Protein AF-0000000069926604 (afdb_homodimer)

pLDDT: mean 88.65, std 18.66, range [31.34, 98.88]

Structure (mmCIF, N/CA/C/O backbone):
data_AF-0000000069926604-model_v1
#
loop_
_entity.id
_entity.type
_entity.pdbx_description
1 polymer 'Dirigent protein'
#
loop_
_atom_site.group_PDB
_atom_site.id
_atom_site.type_symbol
_atom_site.label_atom_id
_atom_site.label_alt_id
_atom_site.label_comp_id
_atom_site.label_asym_id
_atom_site.label_entity_id
_atom_site.label_seq_id
_atom_site.pdbx_PDB_ins_code
_atom_site.Cartn_x
_atom_site.Cartn_y
_atom_site.Cartn_z
_atom_site.occupancy
_atom_site.B_iso_or_equiv
_atom_site.auth_seq_id
_atom_site.auth_comp_id
_atom_site.auth_asym_id
_atom_site.auth_atom_id
_atom_site.pdbx_PDB_model_num
ATOM 1 N N . MET A 1 1 ? -25.172 80.375 17.547 1 32.59 1 MET A N 1
ATOM 2 C CA . MET A 1 1 ? -24.109 79.438 17.625 1 32.59 1 MET A CA 1
ATOM 3 C C . MET A 1 1 ? -24.641 78 17.359 1 32.59 1 MET A C 1
ATOM 5 O O . MET A 1 1 ? -25.297 77.438 18.219 1 32.59 1 MET A O 1
ATOM 9 N N . ALA A 1 2 ? -25.125 77.75 16.062 1 40.62 2 ALA A N 1
ATOM 10 C CA . ALA A 1 2 ? -25.734 76.625 15.469 1 40.62 2 ALA A CA 1
ATOM 11 C C . ALA A 1 2 ? -24.797 75.375 15.547 1 40.62 2 ALA A C 1
ATOM 13 O O . ALA A 1 2 ? -23.688 75.438 15.023 1 40.62 2 ALA A O 1
ATOM 14 N N . LEU A 1 3 ? -24.875 74.625 16.672 1 38.72 3 LEU A N 1
ATOM 15 C CA . LEU A 1 3 ? -24.188 73.375 16.953 1 38.72 3 LEU A CA 1
ATOM 16 C C . LEU A 1 3 ? -24.438 72.312 15.844 1 38.72 3 LEU A C 1
ATOM 18 O O . LEU A 1 3 ? -25.578 71.938 15.602 1 38.72 3 LEU A O 1
ATOM 22 N N . ALA A 1 4 ? -23.766 72.438 14.688 1 41.47 4 ALA A N 1
ATOM 23 C CA . ALA A 1 4 ? -23.719 71.438 13.625 1 41.47 4 ALA A CA 1
ATOM 24 C C . ALA A 1 4 ? -23.406 70.062 14.188 1 41.47 4 ALA A C 1
ATOM 26 O O . ALA A 1 4 ? -22.359 69.875 14.805 1 41.47 4 ALA A O 1
ATOM 27 N N . MET A 1 5 ? -24.391 69.312 14.656 1 39.91 5 MET A N 1
ATOM 28 C CA . MET A 1 5 ? -24.297 67.938 15.078 1 39.91 5 MET A CA 1
ATOM 29 C C . MET A 1 5 ? -23.734 67.062 13.969 1 39.91 5 MET A C 1
ATOM 31 O O . MET A 1 5 ? -24.297 67 12.867 1 39.91 5 MET A O 1
ATOM 35 N N . LYS A 1 6 ? -22.375 67 13.781 1 43.75 6 LYS A N 1
ATOM 36 C CA . LYS A 1 6 ? -21.688 66.062 12.914 1 43.75 6 LYS A CA 1
ATOM 37 C C . LYS A 1 6 ? -22.188 64.625 13.148 1 43.75 6 LYS A C 1
ATOM 39 O O . LYS A 1 6 ? -22.234 64.125 14.289 1 43.75 6 LYS A O 1
ATOM 44 N N . HIS A 1 7 ? -23.094 64.062 12.273 1 43.88 7 HIS A N 1
ATOM 45 C CA . HIS A 1 7 ? -23.547 62.688 12.18 1 43.88 7 HIS A CA 1
ATOM 46 C C . HIS A 1 7 ? -22.375 61.75 12.016 1 43.88 7 HIS A C 1
ATOM 48 O O . HIS A 1 7 ? -21.547 61.906 11.109 1 43.88 7 HIS A O 1
ATOM 54 N N . LEU A 1 8 ? -21.781 61.25 13.102 1 40.22 8 LEU A N 1
ATOM 55 C CA . LEU A 1 8 ? -20.828 60.156 13.086 1 40.22 8 LEU A CA 1
ATOM 56 C C . LEU A 1 8 ? -21.422 58.938 12.398 1 40.22 8 LEU A C 1
ATOM 58 O O . LEU A 1 8 ? -22.422 58.375 12.867 1 40.22 8 LEU A O 1
ATOM 62 N N . ILE A 1 9 ? -21.281 58.812 11.094 1 40.47 9 ILE A N 1
ATOM 63 C CA . ILE A 1 9 ? -21.641 57.625 10.352 1 40.47 9 ILE A CA 1
ATOM 64 C C . ILE A 1 9 ? -20.797 56.438 10.828 1 40.47 9 ILE A C 1
ATOM 66 O O . ILE A 1 9 ? -19.562 56.469 10.719 1 40.47 9 ILE A O 1
ATOM 70 N N . PHE A 1 10 ? -21.172 55.781 11.844 1 39.19 10 PHE A N 1
ATOM 71 C CA . PHE A 1 10 ? -20.578 54.531 12.227 1 39.19 10 PHE A CA 1
ATOM 72 C C . PHE A 1 10 ? -20.656 53.531 11.078 1 39.19 10 PHE A C 1
ATOM 74 O O . PHE A 1 10 ? -21.734 53.156 10.617 1 39.19 10 PHE A O 1
ATOM 81 N N . PHE A 1 11 ? -19.641 53.562 10.188 1 39.97 11 PHE A N 1
ATOM 82 C CA . PHE A 1 11 ? -19.5 52.469 9.211 1 39.97 11 PHE A CA 1
ATOM 83 C C . PHE A 1 11 ? -19.359 51.125 9.898 1 39.97 11 PHE A C 1
ATOM 85 O O . PHE A 1 11 ? -18.375 50.875 10.594 1 39.97 11 PHE A O 1
ATOM 92 N N . ALA A 1 12 ? -20.422 50.469 10.227 1 40.06 12 ALA A N 1
ATOM 93 C CA . ALA A 1 12 ? -20.406 49.062 10.625 1 40.06 12 ALA A CA 1
ATOM 94 C C . ALA A 1 12 ? -19.734 48.188 9.57 1 40.06 12 ALA A C 1
ATOM 96 O O . ALA A 1 12 ? -20.234 48.062 8.453 1 40.06 12 ALA A O 1
ATOM 97 N N . ILE A 1 13 ? -18.391 48.156 9.57 1 39.81 13 ILE A N 1
ATOM 98 C CA . ILE A 1 13 ? -17.688 47.156 8.781 1 39.81 13 ILE A CA 1
ATOM 99 C C . ILE A 1 13 ? -18.234 45.75 9.125 1 39.81 13 ILE A C 1
ATOM 101 O O . ILE A 1 13 ? -18.094 45.281 10.25 1 39.81 13 ILE A O 1
ATOM 105 N N . ALA A 1 14 ? -19.312 45.281 8.469 1 39.34 14 ALA A N 1
ATOM 106 C CA . ALA A 1 14 ? -19.766 43.875 8.492 1 39.34 14 ALA A CA 1
ATOM 107 C C . ALA A 1 14 ? -18.609 42.938 8.117 1 39.34 14 ALA A C 1
ATOM 109 O O . ALA A 1 14 ? -18.125 42.969 6.992 1 39.34 14 ALA A O 1
ATOM 110 N N . ILE A 1 15 ? -17.766 42.688 9.078 1 38.75 15 ILE A N 1
ATOM 111 C CA . ILE A 1 15 ? -16.844 41.562 8.859 1 38.75 15 ILE A CA 1
ATOM 112 C C . ILE A 1 15 ? -17.625 40.312 8.422 1 38.75 15 ILE A C 1
ATOM 114 O O . ILE A 1 15 ? -18.438 39.781 9.188 1 38.75 15 ILE A O 1
ATOM 118 N N . LEU A 1 16 ? -18 40.156 7.152 1 38.12 16 LEU A N 1
ATOM 119 C CA . LEU A 1 16 ? -18.438 38.906 6.574 1 38.12 16 LEU A CA 1
ATOM 120 C C . LEU A 1 16 ? -17.531 37.75 7.02 1 38.12 16 LEU A C 1
ATOM 122 O O . LEU A 1 16 ? -16.375 37.656 6.566 1 38.12 16 LEU A O 1
ATOM 126 N N . VAL A 1 17 ? -17.672 37.344 8.227 1 36.84 17 VAL A N 1
ATOM 127 C CA . VAL A 1 17 ? -17.094 36.031 8.547 1 36.84 17 VAL A CA 1
ATOM 128 C C . VAL A 1 17 ? -17.547 35 7.512 1 36.84 17 VAL A C 1
ATOM 130 O O . VAL A 1 17 ? -18.734 34.688 7.43 1 36.84 17 VAL A O 1
ATOM 133 N N . VAL A 1 18 ? -17.031 35.031 6.297 1 36.22 18 VAL A N 1
ATOM 134 C CA . VAL A 1 18 ? -17.172 33.844 5.457 1 36.2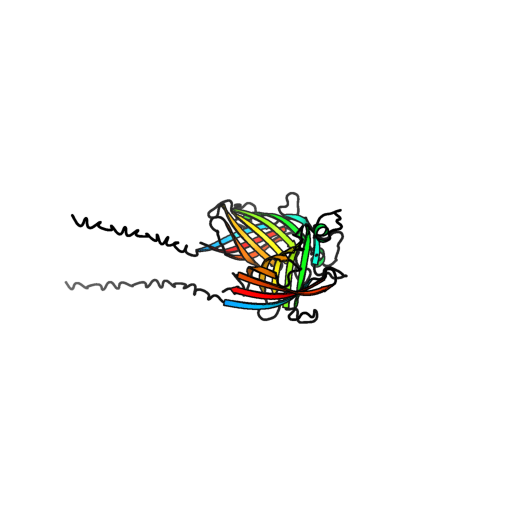2 18 VAL A CA 1
ATOM 135 C C . VAL A 1 18 ? -17 32.562 6.301 1 36.22 18 VAL A C 1
ATOM 137 O O . VAL A 1 18 ? -15.906 32.281 6.766 1 36.22 18 VAL A O 1
ATOM 140 N N . SER A 1 19 ? -17.922 32.25 7.16 1 38.44 19 SER A N 1
ATOM 141 C CA . SER A 1 19 ? -17.953 30.875 7.629 1 38.44 19 SER A CA 1
ATOM 142 C C . SER A 1 19 ? -17.641 29.906 6.496 1 38.44 19 SER A C 1
ATOM 144 O O . SER A 1 19 ? -18.422 29.781 5.551 1 38.44 19 SER A O 1
ATOM 146 N N . GLN A 1 20 ? -16.469 29.859 5.992 1 40 20 GLN A N 1
ATOM 147 C CA . GLN A 1 20 ? -16.219 28.641 5.23 1 40 20 GLN A CA 1
ATOM 148 C C . GLN A 1 20 ? -16.906 27.438 5.875 1 40 20 GLN A C 1
ATOM 150 O O . GLN A 1 20 ? -16.438 26.922 6.895 1 40 20 GLN A O 1
ATOM 155 N N . ALA A 1 21 ? -18.156 27.453 6.02 1 38.47 21 ALA A N 1
ATOM 156 C CA . ALA A 1 21 ? -18.922 26.25 6.328 1 38.47 21 ALA A CA 1
ATOM 157 C C . ALA A 1 21 ? -18.312 25.031 5.641 1 38.47 21 ALA A C 1
ATOM 159 O O . ALA A 1 21 ? -18.281 24.953 4.41 1 38.47 21 ALA A O 1
ATOM 160 N N . THR A 1 22 ? -17.188 24.484 6.062 1 44.06 22 THR A N 1
ATOM 161 C CA . THR A 1 22 ? -16.844 23.141 5.605 1 44.06 22 THR A CA 1
ATOM 162 C C . THR A 1 22 ? -18.109 22.297 5.43 1 44.06 22 THR A C 1
ATOM 164 O O . THR A 1 22 ? -18.797 21.984 6.406 1 44.06 22 THR A O 1
ATOM 167 N N . GLU A 1 23 ? -19.016 22.703 4.562 1 46.44 23 GLU A N 1
ATOM 168 C CA . GLU A 1 23 ? -20.094 21.766 4.293 1 46.44 23 GLU A CA 1
ATOM 169 C C . GLU A 1 23 ? -19.672 20.328 4.633 1 46.44 23 GLU A C 1
ATOM 171 O O . GLU A 1 23 ? -18.641 19.859 4.141 1 46.44 23 GLU A O 1
ATOM 176 N N . ALA A 1 24 ? -19.922 19.922 5.762 1 57.69 24 ALA A N 1
ATOM 177 C CA . ALA A 1 24 ? -19.703 18.531 6.195 1 57.69 24 ALA A CA 1
ATOM 178 C C . ALA A 1 24 ? -19.922 17.562 5.047 1 57.69 24 ALA A C 1
ATOM 180 O O . ALA A 1 24 ? -21.016 17.5 4.48 1 57.69 24 ALA A O 1
ATOM 181 N N . LYS A 1 25 ? -18.859 17.375 4.309 1 71.5 25 LYS A N 1
ATOM 182 C CA . LYS A 1 25 ? -19 16.375 3.262 1 71.5 25 LYS A CA 1
ATOM 183 C C . LYS A 1 25 ? -19.828 15.18 3.75 1 71.5 25 LYS A C 1
ATOM 185 O O . LYS A 1 25 ? -19.656 14.719 4.875 1 71.5 25 LYS A O 1
ATOM 190 N N . LYS A 1 26 ? -20.875 15.008 3.094 1 86.5 26 LYS A N 1
ATOM 191 C CA . LYS A 1 26 ? -21.766 13.898 3.426 1 86.5 26 LYS A CA 1
ATOM 192 C C . LYS A 1 26 ? -21.078 12.555 3.209 1 86.5 26 LYS A C 1
ATOM 194 O O . LYS A 1 26 ? -20.359 12.367 2.225 1 86.5 26 LYS A O 1
ATOM 199 N N . LEU A 1 27 ? -21.219 11.711 4.156 1 92.12 27 LEU A N 1
ATOM 200 C CA . LEU A 1 27 ? -20.734 10.336 4.086 1 92.12 27 LEU A CA 1
ATOM 201 C C . LEU A 1 27 ? -21.438 9.562 2.986 1 92.12 27 LEU A C 1
ATOM 203 O O . LEU A 1 27 ? -22.672 9.586 2.902 1 92.12 27 LEU A O 1
ATOM 207 N N . LYS A 1 28 ? -20.734 9.008 2.078 1 95.69 28 LYS A N 1
ATOM 208 C CA . LYS A 1 28 ? -21.234 8.164 0.997 1 95.69 28 LYS A CA 1
ATOM 209 C C . LYS A 1 28 ? -20.812 6.711 1.192 1 95.69 28 LYS A C 1
ATOM 211 O O . LYS A 1 28 ? -19.719 6.434 1.677 1 95.69 28 LYS A O 1
ATOM 216 N N . GLN A 1 29 ? -21.734 5.859 0.796 1 97.25 29 GLN A N 1
ATOM 217 C CA . GLN A 1 29 ? -21.422 4.434 0.758 1 97.25 29 GLN A CA 1
ATOM 218 C C . GLN A 1 29 ? -21.359 3.924 -0.679 1 97.25 29 GLN A C 1
ATOM 220 O O . GLN A 1 29 ? -22.281 4.141 -1.461 1 97.25 29 GLN A O 1
ATOM 225 N N . THR A 1 30 ? -20.297 3.285 -1.043 1 97.94 30 THR A N 1
ATOM 226 C CA . THR A 1 30 ? -20.109 2.723 -2.375 1 97.94 30 THR A CA 1
ATOM 227 C C . THR A 1 30 ? -19.797 1.23 -2.295 1 97.94 30 THR A C 1
ATOM 229 O O . THR A 1 30 ? -19.031 0.799 -1.442 1 97.94 30 THR A O 1
ATOM 232 N N . GLN A 1 31 ? -20.469 0.464 -3.117 1 98.12 31 GLN A N 1
ATOM 233 C CA . GLN A 1 31 ? -20.156 -0.956 -3.27 1 98.12 31 GLN A CA 1
ATOM 234 C C . GLN A 1 31 ? -19.406 -1.223 -4.57 1 98.12 31 GLN A C 1
ATOM 236 O O . GLN A 1 31 ? -19.859 -0.824 -5.648 1 98.12 31 GLN A O 1
ATOM 241 N N . VAL A 1 32 ? -18.344 -1.896 -4.5 1 98.19 32 VAL A N 1
ATOM 242 C CA . VAL A 1 32 ? -17.531 -2.225 -5.668 1 98.19 32 VAL A CA 1
ATOM 243 C C . VAL A 1 32 ? -17.344 -3.736 -5.762 1 98.19 32 VAL A C 1
ATOM 245 O O . VAL A 1 32 ? -17.031 -4.391 -4.762 1 98.19 32 VAL A O 1
ATOM 248 N N . GLU A 1 33 ? -17.469 -4.285 -6.969 1 98.38 33 GLU A N 1
ATOM 249 C CA . GLU A 1 33 ? -17.25 -5.707 -7.211 1 98.38 33 GLU A CA 1
ATOM 250 C C . GLU A 1 33 ? -16.25 -5.922 -8.344 1 98.38 33 GLU A C 1
ATOM 252 O O . GLU A 1 33 ? -16.312 -5.234 -9.367 1 98.38 33 GLU A O 1
ATOM 257 N N . PHE A 1 34 ? -15.383 -6.879 -8.156 1 98.62 34 PHE A N 1
ATOM 258 C CA . PHE A 1 34 ? -14.406 -7.23 -9.188 1 98.62 34 PHE A CA 1
ATOM 259 C C . PHE A 1 34 ? -13.781 -8.594 -8.898 1 98.62 34 PHE A C 1
ATOM 261 O O . PHE A 1 34 ? -14.062 -9.203 -7.863 1 98.62 34 PHE A O 1
ATOM 268 N N . TYR A 1 35 ? -12.977 -9.031 -9.828 1 98.81 35 TYR A N 1
ATOM 269 C CA . TYR A 1 35 ? -12.203 -10.266 -9.695 1 98.81 35 TYR A CA 1
ATOM 270 C C . TYR A 1 35 ? -10.711 -9.992 -9.82 1 98.81 35 TYR A C 1
ATOM 272 O O . TYR A 1 35 ? -10.289 -9.211 -10.68 1 98.81 35 TYR A O 1
ATOM 280 N N . MET A 1 36 ? -9.984 -10.602 -8.969 1 98.69 36 MET A N 1
ATOM 281 C CA . MET A 1 36 ? -8.531 -10.5 -9.023 1 98.69 36 MET A CA 1
ATOM 282 C C . MET A 1 36 ? -7.91 -11.797 -9.539 1 98.69 36 MET A C 1
ATOM 284 O O . MET A 1 36 ? -8.297 -12.883 -9.109 1 98.69 36 MET A O 1
ATOM 288 N N . HIS A 1 37 ? -6.961 -11.695 -10.445 1 98.38 37 HIS A N 1
ATOM 289 C CA . HIS A 1 37 ? -6.227 -12.836 -10.977 1 98.38 37 HIS A CA 1
ATOM 290 C C . HIS A 1 37 ? -4.809 -12.891 -10.414 1 98.38 37 HIS A C 1
ATOM 292 O O . HIS A 1 37 ? -3.971 -12.055 -10.758 1 98.38 37 HIS A O 1
ATOM 298 N N . ASP A 1 38 ? -4.586 -13.82 -9.578 1 98.25 38 ASP A N 1
ATOM 299 C CA . ASP A 1 38 ? -3.268 -14.055 -8.992 1 98.25 38 ASP A CA 1
ATOM 300 C C . ASP A 1 38 ? -2.555 -15.211 -9.672 1 98.25 38 ASP A C 1
ATOM 302 O O . ASP A 1 38 ? -2.883 -16.375 -9.438 1 98.25 38 ASP A O 1
ATOM 306 N N . THR A 1 39 ? -1.567 -14.898 -10.484 1 97.44 39 THR A N 1
ATOM 307 C CA . THR A 1 39 ? -0.801 -15.891 -11.219 1 97.44 39 THR A CA 1
ATOM 308 C C . THR A 1 39 ? 0.617 -16 -10.672 1 97.44 39 THR A C 1
ATOM 310 O O . THR A 1 39 ? 1.405 -15.062 -10.773 1 97.44 39 THR A O 1
ATOM 313 N N . VAL A 1 40 ? 0.947 -17.125 -10.148 1 95.75 40 VAL A N 1
ATOM 314 C CA . VAL A 1 40 ? 2.246 -17.344 -9.523 1 95.75 40 VAL A CA 1
ATOM 315 C C . VAL A 1 40 ? 3.131 -18.188 -10.438 1 95.75 40 VAL A C 1
ATOM 317 O O . VAL A 1 40 ? 4.348 -18 -10.484 1 95.75 40 VAL A O 1
ATOM 320 N N . GLY A 1 41 ? 2.535 -19.016 -11.172 1 91.06 41 GLY A N 1
ATOM 321 C CA . GLY A 1 41 ? 3.27 -19.891 -12.07 1 91.06 41 GLY A CA 1
ATOM 322 C C . GLY A 1 41 ? 3.322 -19.375 -13.5 1 91.06 41 GLY A C 1
ATOM 323 O O . GLY A 1 41 ? 2.795 -18.297 -13.797 1 91.06 41 GLY A O 1
ATOM 324 N N . GLY A 1 42 ? 4.145 -20.156 -14.359 1 88.62 42 GLY A N 1
ATOM 325 C CA . GLY A 1 42 ? 4.176 -19.859 -15.781 1 88.62 42 GLY A CA 1
ATOM 326 C C . GLY A 1 42 ? 5.164 -18.766 -16.141 1 88.62 42 GLY A C 1
ATOM 327 O O . GLY A 1 42 ? 5.93 -18.312 -15.297 1 88.62 42 GLY A O 1
ATOM 328 N N . PRO A 1 43 ? 5.113 -18.297 -17.406 1 88.88 43 PRO A N 1
ATOM 329 C CA . PRO A 1 43 ? 6.133 -17.375 -17.922 1 88.88 43 PRO A CA 1
ATOM 330 C C . PRO A 1 43 ? 5.871 -15.922 -17.547 1 88.88 43 PRO A C 1
ATOM 332 O O . PRO A 1 43 ? 6.793 -15.102 -17.562 1 88.88 43 PRO A O 1
ATOM 335 N N . ASN A 1 44 ? 4.641 -15.633 -17.266 1 89.94 44 ASN A N 1
ATOM 336 C CA . ASN A 1 44 ? 4.293 -14.258 -16.953 1 89.94 44 ASN A CA 1
ATOM 337 C C . ASN A 1 44 ? 3.535 -14.156 -15.633 1 89.94 44 ASN A C 1
ATOM 339 O O . ASN A 1 44 ? 2.369 -13.758 -15.609 1 89.94 44 ASN A O 1
ATOM 343 N N . PRO A 1 45 ? 4.238 -14.422 -14.578 1 95.94 45 PRO A N 1
ATOM 344 C CA . PRO A 1 45 ? 3.545 -14.359 -13.289 1 95.94 45 PRO A CA 1
ATOM 345 C C . PRO A 1 45 ? 3.188 -12.938 -12.883 1 95.94 45 PRO A C 1
ATOM 347 O O . PRO A 1 45 ? 3.941 -12 -13.164 1 95.94 45 PRO A O 1
ATOM 350 N N . SER A 1 46 ? 2.035 -12.781 -12.281 1 97.25 46 SER A N 1
ATOM 351 C CA . SER A 1 46 ? 1.628 -11.484 -11.742 1 97.25 46 SER A CA 1
ATOM 352 C C . SER A 1 46 ? 2.037 -11.344 -10.281 1 97.25 46 SER A C 1
ATOM 354 O O . SER A 1 46 ? 1.918 -10.266 -9.703 1 97.25 46 SER A O 1
ATOM 356 N N . ALA A 1 47 ? 2.432 -12.391 -9.648 1 97.81 47 ALA A N 1
ATOM 357 C CA . ALA A 1 47 ? 3 -12.414 -8.305 1 97.81 47 ALA A CA 1
ATOM 358 C C . ALA A 1 47 ? 4.301 -13.211 -8.273 1 97.81 47 ALA A C 1
ATOM 360 O O . ALA A 1 47 ? 4.398 -14.273 -8.898 1 97.81 47 ALA A O 1
ATOM 361 N N . VAL A 1 48 ? 5.289 -12.703 -7.562 1 96.88 48 VAL A N 1
ATOM 362 C CA . VAL A 1 48 ? 6.582 -13.367 -7.504 1 96.88 48 VAL A CA 1
ATOM 363 C C . VAL A 1 48 ? 7.066 -13.438 -6.055 1 96.88 48 VAL A C 1
ATOM 365 O O . VAL A 1 48 ? 6.875 -12.492 -5.289 1 96.88 48 VAL A O 1
ATOM 368 N N . ARG A 1 49 ? 7.664 -14.516 -5.703 1 96.06 49 ARG A N 1
ATOM 369 C CA . ARG A 1 49 ? 8.258 -14.648 -4.379 1 96.06 49 ARG A CA 1
ATOM 370 C C . ARG A 1 49 ? 9.5 -13.766 -4.246 1 96.06 49 ARG A C 1
ATOM 372 O O . ARG A 1 49 ? 10.391 -13.812 -5.094 1 96.06 49 ARG A O 1
ATOM 379 N N . VAL A 1 50 ? 9.57 -13.086 -3.164 1 96.69 50 VAL A N 1
ATOM 380 C CA . VAL A 1 50 ? 10.656 -12.125 -3.072 1 96.69 50 VAL A CA 1
ATOM 381 C C . VAL A 1 50 ? 11.445 -12.359 -1.787 1 96.69 50 VAL A C 1
ATOM 383 O O . VAL A 1 50 ? 12.539 -11.812 -1.614 1 96.69 50 VAL A O 1
ATOM 386 N N . ALA A 1 51 ? 10.938 -13.109 -0.882 1 96.12 51 ALA A N 1
ATOM 387 C CA . ALA A 1 51 ? 11.602 -13.453 0.372 1 96.12 51 ALA A CA 1
ATOM 388 C C . ALA A 1 51 ? 11.031 -14.742 0.956 1 96.12 51 ALA A C 1
ATOM 390 O O . ALA A 1 51 ? 9.914 -15.148 0.625 1 96.12 51 ALA A O 1
ATOM 391 N N . GLY A 1 52 ? 11.734 -15.312 1.852 1 94.12 52 GLY A N 1
ATOM 392 C CA . GLY A 1 52 ? 11.328 -16.531 2.535 1 94.12 52 GLY A CA 1
ATOM 393 C C . GLY A 1 52 ? 12.492 -17.328 3.092 1 94.12 52 GLY A C 1
ATOM 394 O O . GLY A 1 52 ? 13.656 -16.953 2.9 1 94.12 52 GLY A O 1
ATOM 395 N N . ARG A 1 53 ? 12.062 -18.328 3.787 1 91.12 53 ARG A N 1
ATOM 396 C CA . ARG A 1 53 ? 13.086 -19.203 4.367 1 91.12 53 ARG A CA 1
ATOM 397 C C . ARG A 1 53 ? 13.828 -19.969 3.283 1 91.12 53 ARG A C 1
ATOM 399 O O . ARG A 1 53 ? 13.227 -20.438 2.316 1 91.12 53 ARG A O 1
ATOM 406 N N . SER A 1 54 ? 15.094 -19.875 3.49 1 85.12 54 SER A N 1
ATOM 407 C CA . SER A 1 54 ? 15.938 -20.656 2.598 1 85.12 54 SER A CA 1
ATOM 408 C C . SER A 1 54 ? 16.281 -22.016 3.209 1 85.12 54 SER A C 1
ATOM 410 O O . SER A 1 54 ? 16.469 -22.125 4.422 1 85.12 54 SER A O 1
ATOM 412 N N . ASN A 1 55 ? 16.328 -23.031 2.484 1 84.12 55 ASN A N 1
ATOM 413 C CA . ASN A 1 55 ? 16.812 -24.359 2.869 1 84.12 55 ASN A CA 1
ATOM 414 C C . ASN A 1 55 ? 15.922 -25 3.92 1 84.12 55 ASN A C 1
ATOM 416 O O . ASN A 1 55 ? 16.406 -25.625 4.859 1 84.12 55 ASN A O 1
ATOM 420 N N . PHE A 1 56 ? 14.742 -24.578 3.939 1 85 56 PHE A N 1
ATOM 421 C CA . PHE A 1 56 ? 13.789 -25.203 4.848 1 85 56 PHE A CA 1
ATOM 422 C C . PHE A 1 56 ? 12.797 -26.062 4.078 1 85 56 PHE A C 1
ATOM 424 O O . PHE A 1 56 ? 12.242 -25.625 3.066 1 85 56 PHE A O 1
ATOM 431 N N . THR A 1 57 ? 12.75 -27.297 4.598 1 83.94 57 THR A N 1
ATOM 432 C CA . THR A 1 57 ? 11.766 -28.203 4.023 1 83.94 57 THR A CA 1
ATOM 433 C C . THR A 1 57 ? 10.961 -28.891 5.121 1 83.94 57 THR A C 1
ATOM 435 O O . THR A 1 57 ? 11.469 -29.125 6.219 1 83.94 57 THR A O 1
ATOM 438 N N . SER A 1 58 ? 9.75 -28.969 4.875 1 88.25 58 SER A N 1
ATOM 439 C CA . SER A 1 58 ? 8.82 -29.688 5.746 1 88.25 58 SER A CA 1
ATOM 440 C C . SER A 1 58 ? 7.82 -30.5 4.93 1 88.25 58 SER A C 1
ATOM 442 O O . SER A 1 58 ? 7.418 -30.094 3.84 1 88.25 58 SER A O 1
ATOM 444 N N . SER A 1 59 ? 7.473 -31.656 5.5 1 90.44 59 SER A N 1
ATOM 445 C CA . SER A 1 59 ? 6.441 -32.438 4.844 1 90.44 59 SER A CA 1
ATOM 446 C C . SER A 1 59 ? 5.07 -31.781 4.969 1 90.44 59 SER A C 1
ATOM 448 O O . SER A 1 59 ? 4.148 -32.094 4.215 1 90.44 59 SER A O 1
ATOM 450 N N . ASN A 1 60 ? 4.965 -30.938 5.969 1 91 60 ASN A N 1
ATOM 451 C CA . ASN A 1 60 ? 3.754 -30.141 6.09 1 91 60 ASN A CA 1
ATOM 452 C C . ASN A 1 60 ? 3.801 -28.922 5.172 1 91 60 ASN A C 1
ATOM 454 O O . ASN A 1 60 ? 4.641 -28.031 5.352 1 91 60 ASN A O 1
ATOM 458 N N . PRO A 1 61 ? 2.889 -28.812 4.27 1 86.94 61 PRO A N 1
ATOM 459 C CA . PRO A 1 61 ? 2.953 -27.719 3.295 1 86.94 61 PRO A CA 1
ATOM 460 C C . PRO A 1 61 ? 2.762 -26.359 3.938 1 86.94 61 PRO A C 1
ATOM 462 O O . PRO A 1 61 ? 3.348 -25.359 3.48 1 86.94 61 PRO A O 1
ATOM 465 N N . ILE A 1 62 ? 1.967 -26.297 4.91 1 90.81 62 ILE A N 1
ATOM 466 C CA . ILE A 1 62 ? 1.736 -25.031 5.598 1 90.81 62 ILE A CA 1
ATOM 467 C C . ILE A 1 62 ? 3.033 -24.547 6.25 1 90.81 62 ILE A C 1
ATOM 469 O O . ILE A 1 62 ? 3.418 -23.391 6.098 1 90.81 62 ILE A O 1
ATOM 473 N N . ALA A 1 63 ? 3.643 -25.453 6.887 1 91.88 63 ALA A N 1
ATOM 474 C CA . ALA A 1 63 ? 4.926 -25.125 7.504 1 91.88 63 ALA A CA 1
ATOM 475 C C . ALA A 1 63 ? 5.977 -24.797 6.449 1 91.88 63 ALA A C 1
ATOM 477 O O . ALA A 1 63 ? 6.824 -23.922 6.656 1 91.88 63 ALA A O 1
ATOM 478 N N . ALA A 1 64 ? 5.945 -25.469 5.363 1 91.25 64 ALA A N 1
ATOM 479 C CA . ALA A 1 64 ? 6.926 -25.281 4.297 1 91.25 64 ALA A CA 1
ATOM 480 C C . ALA A 1 64 ? 6.793 -23.906 3.662 1 91.25 64 ALA A C 1
ATOM 482 O O . ALA A 1 64 ? 7.781 -23.312 3.211 1 91.25 64 ALA A O 1
ATOM 483 N N . MET A 1 65 ? 5.578 -23.391 3.705 1 92.5 65 MET A N 1
ATOM 484 C CA . MET A 1 65 ? 5.328 -22.109 3.023 1 92.5 65 MET A CA 1
ATOM 485 C C . MET A 1 65 ? 5.469 -20.938 3.986 1 92.5 65 MET A C 1
ATOM 487 O O . MET A 1 65 ? 5.555 -19.797 3.559 1 92.5 65 MET A O 1
ATOM 491 N N . PHE A 1 66 ? 5.465 -21.25 5.324 1 95.94 66 PHE A N 1
ATOM 492 C CA . PHE A 1 66 ? 5.508 -20.203 6.336 1 95.94 66 PHE A CA 1
ATOM 493 C C . PHE A 1 66 ? 6.715 -19.297 6.129 1 95.94 66 PHE A C 1
ATOM 495 O O . PHE A 1 66 ? 7.84 -19.781 5.969 1 95.94 66 PHE A O 1
ATOM 502 N N . GLY A 1 67 ? 6.43 -17.984 6.051 1 96.38 67 GLY A N 1
ATOM 503 C CA . GLY A 1 67 ? 7.516 -17.016 5.945 1 96.38 67 GLY A CA 1
ATOM 504 C C . GLY A 1 67 ? 7.746 -16.531 4.527 1 96.38 67 GLY A C 1
ATOM 505 O O . GLY A 1 67 ? 8.484 -15.57 4.309 1 96.38 67 GLY A O 1
ATOM 506 N N . SER A 1 68 ? 7.137 -17.156 3.516 1 96.12 68 SER A N 1
ATOM 507 C CA . SER A 1 68 ? 7.281 -16.688 2.137 1 96.12 68 SER A CA 1
ATOM 508 C C . SER A 1 68 ? 6.566 -15.367 1.917 1 96.12 68 SER A C 1
ATOM 510 O O . SER A 1 68 ? 5.465 -15.156 2.43 1 96.12 68 SER A O 1
ATOM 512 N N . ILE A 1 69 ? 7.223 -14.477 1.186 1 97.75 69 ILE A N 1
ATOM 513 C CA . ILE A 1 69 ? 6.656 -13.172 0.843 1 97.75 69 ILE A CA 1
ATOM 514 C C . ILE A 1 69 ? 6.582 -13.023 -0.675 1 97.75 69 ILE A C 1
ATOM 516 O O . ILE A 1 69 ? 7.547 -13.328 -1.383 1 97.75 69 ILE A O 1
ATOM 520 N N . TYR A 1 70 ? 5.473 -12.594 -1.143 1 98 70 TYR A N 1
ATOM 521 C CA . TYR A 1 70 ? 5.238 -12.375 -2.566 1 98 70 TYR A CA 1
ATOM 522 C C . TYR A 1 70 ? 4.934 -10.914 -2.855 1 98 70 TYR A C 1
ATOM 524 O O . TYR A 1 70 ? 4.23 -10.258 -2.086 1 98 70 TYR A O 1
ATOM 532 N N . MET A 1 71 ? 5.504 -10.383 -3.912 1 98.38 71 MET A N 1
ATOM 533 C CA . MET A 1 71 ? 5.055 -9.141 -4.523 1 98.38 71 MET A CA 1
ATOM 534 C C . MET A 1 71 ? 4.055 -9.406 -5.645 1 98.38 71 MET A C 1
ATOM 536 O O . MET A 1 71 ? 4.266 -10.305 -6.465 1 98.38 71 MET A O 1
ATOM 540 N N . MET A 1 72 ? 3.008 -8.594 -5.637 1 98.12 72 MET A N 1
ATOM 541 C CA . MET A 1 72 ? 1.988 -8.859 -6.648 1 98.12 72 MET A CA 1
ATOM 542 C C . MET A 1 72 ? 1.642 -7.594 -7.422 1 98.12 72 MET A C 1
ATOM 544 O O . MET A 1 72 ? 1.724 -6.488 -6.879 1 98.12 72 MET A O 1
ATOM 548 N N . ASP A 1 73 ? 1.33 -7.695 -8.641 1 98.38 73 ASP A N 1
ATOM 549 C CA . ASP A 1 73 ? 0.684 -6.777 -9.57 1 98.38 73 ASP A CA 1
ATOM 550 C C . ASP A 1 73 ? -0.401 -7.488 -10.375 1 98.38 73 ASP A C 1
ATOM 552 O O . ASP A 1 73 ? -0.235 -7.727 -11.578 1 98.38 73 ASP A O 1
ATOM 556 N N . ASN A 1 74 ? -1.528 -7.723 -9.703 1 98.38 74 ASN A N 1
ATOM 557 C CA . ASN A 1 74 ? -2.586 -8.578 -10.227 1 98.38 74 ASN A CA 1
ATOM 558 C C . ASN A 1 74 ? -3.631 -7.766 -10.992 1 98.38 74 ASN A C 1
ATOM 560 O O . ASN A 1 74 ? -4.094 -6.73 -10.508 1 98.38 74 ASN A O 1
ATOM 564 N N . PRO A 1 75 ? -4.027 -8.242 -12.109 1 98.06 75 PRO A N 1
ATOM 565 C CA . PRO A 1 75 ? -5.125 -7.543 -12.789 1 98.06 75 PRO A CA 1
ATOM 566 C C . PRO A 1 75 ? -6.465 -7.73 -12.086 1 98.06 75 PRO A C 1
ATOM 568 O O . PRO A 1 75 ? -6.73 -8.805 -11.531 1 98.06 75 PRO A O 1
ATOM 571 N N . LEU A 1 76 ? -7.293 -6.711 -12.109 1 98.62 76 LEU A N 1
ATOM 572 C CA . LEU A 1 76 ? -8.68 -6.723 -11.664 1 98.62 76 LEU A CA 1
ATOM 573 C C . LEU A 1 76 ? -9.633 -6.699 -12.852 1 98.62 76 LEU A C 1
ATOM 575 O O . LEU A 1 76 ? -9.547 -5.816 -13.703 1 98.62 76 LEU A O 1
ATOM 579 N N . THR A 1 77 ? -10.578 -7.613 -12.867 1 98.62 77 THR A N 1
ATOM 580 C CA . THR A 1 77 ? -11.508 -7.684 -13.992 1 98.62 77 THR A CA 1
ATOM 581 C C . THR A 1 77 ? -12.953 -7.605 -13.508 1 98.62 77 THR A C 1
ATOM 583 O O . THR A 1 77 ? -13.234 -7.848 -12.328 1 98.62 77 THR A O 1
ATOM 586 N N . ILE A 1 78 ? -13.828 -7.324 -14.469 1 97.81 78 ILE A N 1
ATOM 587 C CA . ILE A 1 78 ? -15.227 -7.141 -14.117 1 97.81 78 ILE A CA 1
ATOM 588 C C . ILE A 1 78 ? -15.914 -8.5 -13.992 1 97.81 78 ILE A C 1
ATOM 590 O O . ILE A 1 78 ? -16.922 -8.633 -13.297 1 97.81 78 ILE A O 1
ATOM 594 N N . THR A 1 79 ? -15.359 -9.539 -14.711 1 97.88 79 THR A N 1
ATOM 595 C CA . THR A 1 79 ? -15.82 -10.922 -14.609 1 97.88 79 THR A CA 1
ATOM 596 C C . THR A 1 79 ? -14.648 -11.859 -14.32 1 97.88 79 THR A C 1
ATOM 598 O O . THR A 1 79 ? -13.492 -11.453 -14.383 1 97.88 79 THR A O 1
ATOM 601 N N . PRO A 1 80 ? -14.922 -13.086 -13.969 1 97.62 80 PRO A N 1
ATOM 602 C CA . PRO A 1 80 ? -13.828 -14.023 -13.68 1 97.62 80 PRO A CA 1
ATOM 603 C C . PRO A 1 80 ? -13 -14.359 -14.922 1 97.62 80 PRO A C 1
ATOM 605 O O . PRO A 1 80 ? -11.938 -14.977 -14.812 1 97.62 80 PRO A O 1
ATOM 608 N N . ALA A 1 81 ? -13.461 -13.977 -16.078 1 96.06 81 ALA A N 1
ATOM 609 C CA . ALA A 1 81 ? -12.703 -14.219 -17.297 1 96.06 81 ALA A CA 1
ATOM 610 C C . ALA A 1 81 ? -11.586 -13.188 -17.469 1 96.06 81 ALA A C 1
ATOM 612 O O . ALA A 1 81 ? -11.836 -11.984 -17.438 1 96.06 81 ALA A O 1
ATOM 613 N N . LEU A 1 82 ? -10.336 -13.648 -17.719 1 88.62 82 LEU A N 1
ATOM 614 C CA . LEU A 1 82 ? -9.164 -12.773 -17.812 1 88.62 82 LEU A CA 1
ATOM 615 C C . LEU A 1 82 ? -9.273 -11.844 -19.016 1 88.62 82 LEU A C 1
ATOM 617 O O . LEU A 1 82 ? -8.664 -10.773 -19.031 1 88.62 82 LEU A O 1
ATOM 621 N N . ASN A 1 83 ? -10.023 -12.281 -20.016 1 92.12 83 ASN A N 1
ATOM 622 C CA . ASN A 1 83 ? -10.141 -11.469 -21.219 1 92.12 83 ASN A CA 1
ATOM 623 C C . ASN A 1 83 ? -11.266 -10.445 -21.094 1 92.12 83 ASN A C 1
ATOM 625 O O . ASN A 1 83 ? -11.562 -9.719 -22.047 1 92.12 83 ASN A O 1
ATOM 629 N N . SER A 1 84 ? -11.883 -10.422 -19.984 1 93.69 84 SER A N 1
ATOM 630 C CA . SER A 1 84 ? -12.867 -9.375 -19.734 1 93.69 84 SER A CA 1
ATOM 631 C C . SER A 1 84 ? -12.195 -8.039 -19.438 1 93.69 84 SER A C 1
ATOM 633 O O . SER A 1 84 ? -10.969 -7.941 -19.422 1 93.69 84 SER A O 1
ATOM 635 N N . THR A 1 85 ? -12.977 -7.016 -19.297 1 96.12 85 THR A N 1
ATOM 636 C CA . THR A 1 85 ? -12.469 -5.664 -19.078 1 96.12 85 THR A CA 1
ATOM 637 C C . THR A 1 85 ? -11.609 -5.613 -17.828 1 96.12 85 THR A C 1
ATOM 639 O O . THR A 1 85 ? -12.055 -6.004 -16.734 1 96.12 85 THR A O 1
ATOM 642 N N . VAL A 1 86 ? -10.375 -5.215 -18.016 1 96.75 86 VAL A N 1
ATOM 643 C CA . VAL A 1 86 ? -9.492 -4.934 -16.891 1 96.75 86 VAL A CA 1
ATOM 644 C C . VAL A 1 86 ? -9.82 -3.564 -16.297 1 96.75 86 VAL A C 1
ATOM 646 O O . VAL A 1 86 ? -9.68 -2.541 -16.969 1 96.75 86 VAL A O 1
ATOM 649 N N . MET A 1 87 ? -10.219 -3.559 -15.07 1 97.25 87 MET A N 1
ATOM 650 C CA . MET A 1 87 ? -10.672 -2.291 -14.5 1 97.25 87 MET A CA 1
ATOM 651 C C . MET A 1 87 ? -9.625 -1.722 -13.547 1 97.25 87 MET A C 1
ATOM 653 O O . MET A 1 87 ? -9.758 -0.587 -13.078 1 97.25 87 MET A O 1
ATOM 657 N N . GLY A 1 88 ? -8.633 -2.531 -13.18 1 97.31 88 GLY A N 1
ATOM 658 C CA . GLY A 1 88 ? -7.625 -2.045 -12.258 1 97.31 88 GLY A CA 1
ATOM 659 C C . GLY A 1 88 ? -6.52 -3.051 -11.992 1 97.31 88 GLY A C 1
ATOM 660 O O . GLY A 1 88 ? -6.379 -4.031 -12.727 1 97.31 88 GLY A O 1
ATOM 661 N N . ARG A 1 89 ? -5.715 -2.688 -11.008 1 98.06 89 ARG A N 1
ATOM 662 C CA . ARG A 1 89 ? -4.598 -3.51 -10.547 1 98.06 89 ARG A CA 1
ATOM 663 C C . ARG A 1 89 ? -4.562 -3.588 -9.031 1 98.06 89 ARG A C 1
ATOM 665 O O . ARG A 1 89 ? -4.785 -2.588 -8.344 1 98.06 89 AR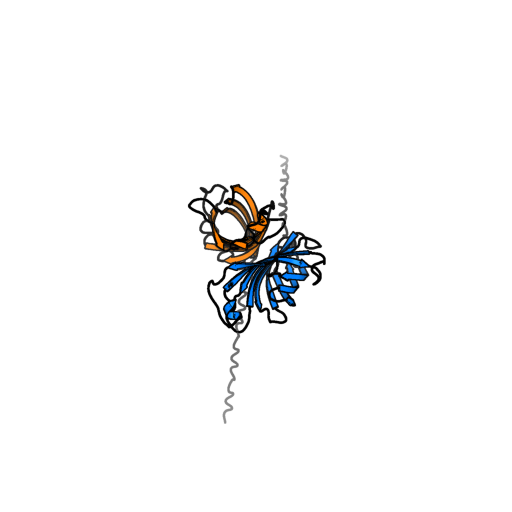G A O 1
ATOM 672 N N . ALA A 1 90 ? -4.332 -4.762 -8.508 1 98.5 90 ALA A N 1
ATOM 673 C CA . ALA A 1 90 ? -3.957 -4.934 -7.109 1 98.5 90 ALA A CA 1
ATOM 674 C C . ALA A 1 90 ? -2.441 -5.008 -6.953 1 98.5 90 ALA A C 1
ATOM 676 O O . ALA A 1 90 ? -1.801 -5.922 -7.48 1 98.5 90 ALA A O 1
ATOM 677 N N . GLN A 1 91 ? -1.898 -4.055 -6.242 1 98.5 91 GLN A N 1
ATOM 678 C CA . GLN A 1 91 ? -0.45 -3.951 -6.098 1 98.5 91 GLN A CA 1
ATOM 679 C C . GLN A 1 91 ? -0.042 -3.961 -4.625 1 98.5 91 GLN A C 1
ATOM 681 O O . GLN A 1 91 ? -0.584 -3.203 -3.82 1 98.5 91 GLN A O 1
ATOM 686 N N . GLY A 1 92 ? 0.891 -4.898 -4.273 1 98.12 92 GLY A N 1
ATOM 687 C CA . GLY A 1 92 ? 1.379 -4.969 -2.904 1 98.12 92 GLY A CA 1
ATOM 688 C C . GLY A 1 92 ? 2.023 -6.301 -2.57 1 98.12 92 GLY A C 1
ATOM 689 O O . GLY A 1 92 ? 2.66 -6.922 -3.424 1 98.12 92 GLY A O 1
ATOM 690 N N . ILE A 1 93 ? 1.954 -6.594 -1.271 1 98.38 93 ILE A N 1
ATOM 691 C CA . ILE A 1 93 ? 2.633 -7.785 -0.779 1 98.38 93 ILE A CA 1
ATOM 692 C C . ILE A 1 93 ? 1.634 -8.68 -0.049 1 98.38 93 ILE A C 1
ATOM 694 O O . ILE A 1 93 ? 0.708 -8.188 0.601 1 98.38 93 ILE A O 1
ATOM 698 N N . TYR A 1 94 ? 1.857 -9.906 -0.236 1 98.12 94 TYR A N 1
ATOM 699 C CA . TYR A 1 94 ? 1.256 -10.828 0.716 1 98.12 94 TYR A CA 1
ATOM 700 C C . TYR A 1 94 ? 2.275 -11.852 1.2 1 98.12 94 TYR A C 1
ATOM 702 O O . TYR A 1 94 ? 3.18 -12.234 0.455 1 98.12 94 TYR A O 1
ATOM 710 N N . GLY A 1 95 ? 2.146 -12.227 2.471 1 98 95 GLY A N 1
ATOM 711 C CA . GLY A 1 95 ? 3.041 -13.188 3.096 1 98 95 GLY A CA 1
ATOM 712 C C . GLY A 1 95 ? 2.316 -14.367 3.717 1 98 95 GLY A C 1
ATOM 713 O O . GLY A 1 95 ? 1.215 -14.211 4.25 1 98 95 GLY A O 1
ATOM 714 N N . MET A 1 96 ? 2.979 -15.508 3.609 1 97.06 96 MET A N 1
ATOM 715 C CA . MET A 1 96 ? 2.494 -16.688 4.324 1 97.06 96 MET A CA 1
ATOM 716 C C . MET A 1 96 ? 2.725 -16.547 5.824 1 97.06 96 MET A C 1
ATOM 718 O O . MET A 1 96 ? 3.838 -16.766 6.309 1 97.06 96 MET A O 1
ATOM 722 N N . SER A 1 97 ? 1.609 -16.328 6.547 1 97.31 97 SER A N 1
ATOM 723 C CA . SER A 1 97 ? 1.771 -15.844 7.914 1 97.31 97 SER A CA 1
ATOM 724 C C . SER A 1 97 ? 1.242 -16.859 8.93 1 97.31 97 SER A C 1
ATOM 726 O O . SER A 1 97 ? 1.085 -16.531 10.109 1 97.31 97 SER A O 1
ATOM 728 N N . SER A 1 98 ? 0.936 -17.984 8.492 1 94.75 98 SER A N 1
ATOM 729 C CA . SER A 1 98 ? 0.476 -19.016 9.414 1 94.75 98 SER A CA 1
ATOM 730 C C . SER A 1 98 ? 1.432 -20.203 9.43 1 94.75 98 SER A C 1
ATOM 732 O O . SER A 1 98 ? 1.957 -20.609 8.383 1 94.75 98 SER A O 1
ATOM 734 N N . GLN A 1 99 ? 1.584 -20.688 10.578 1 91.44 99 GLN A N 1
ATOM 735 C CA . GLN A 1 99 ? 2.486 -21.812 10.734 1 91.44 99 GLN A CA 1
ATOM 736 C C . GLN A 1 99 ? 1.713 -23.094 11 1 91.44 99 GLN A C 1
ATOM 738 O O . GLN A 1 99 ? 2.252 -24.203 10.852 1 91.44 99 GLN A O 1
ATOM 743 N N . HIS A 1 100 ? 0.434 -22.859 11.477 1 86.44 100 HIS A N 1
ATOM 744 C CA . HIS A 1 100 ? -0.284 -24.047 11.922 1 86.44 100 HIS A CA 1
ATOM 745 C C . HIS A 1 100 ? -1.74 -24.016 11.477 1 86.44 100 HIS A C 1
ATOM 747 O O . HIS A 1 100 ? -2.334 -22.938 11.359 1 86.44 100 HIS A O 1
ATOM 753 N N . ASP A 1 101 ? -2.299 -25.281 11.211 1 85.94 101 ASP A N 1
ATOM 754 C CA . ASP A 1 101 ? -3.717 -25.609 11.117 1 85.94 101 ASP A CA 1
ATOM 755 C C . ASP A 1 101 ? -4.328 -25.047 9.836 1 85.94 101 ASP A C 1
ATOM 757 O O . ASP A 1 101 ? -5.043 -25.75 9.117 1 85.94 101 ASP A O 1
ATOM 761 N N . GLU A 1 102 ? -4.043 -23.688 9.539 1 90.94 102 GLU A N 1
ATOM 762 C CA . GLU A 1 102 ? -4.645 -23.109 8.352 1 90.94 102 GLU A CA 1
ATOM 763 C C . GLU A 1 102 ? -3.645 -22.219 7.613 1 90.94 102 GLU A C 1
ATOM 765 O O . GLU A 1 102 ? -2.838 -21.531 8.242 1 90.94 102 GLU A O 1
ATOM 770 N N . LEU A 1 103 ? -3.736 -22.312 6.289 1 92.94 103 LEU A N 1
ATOM 771 C CA . LEU A 1 103 ? -2.928 -21.422 5.473 1 92.94 103 LEU A CA 1
ATOM 772 C C . LEU A 1 103 ? -3.543 -20.031 5.426 1 92.94 103 LEU A C 1
ATOM 774 O O . LEU A 1 103 ? -4.652 -19.844 4.918 1 92.94 103 LEU A O 1
ATOM 778 N N . SER A 1 104 ? -2.82 -19.109 5.98 1 96.75 104 SER A N 1
ATOM 779 C CA . SER A 1 104 ? -3.32 -17.75 6.016 1 96.75 104 SER A CA 1
ATOM 780 C C . SER A 1 104 ? -2.258 -16.766 5.543 1 96.75 104 SER A C 1
ATOM 782 O O . SER A 1 104 ? -1.112 -16.812 6 1 96.75 104 SER A O 1
ATOM 784 N N . LEU A 1 105 ? -2.693 -15.914 4.652 1 97.44 105 LEU A N 1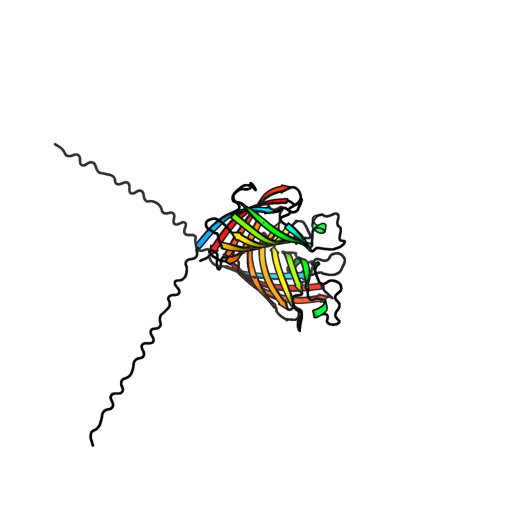
ATOM 785 C CA . LEU A 1 105 ? -1.831 -14.844 4.156 1 97.44 105 LEU A CA 1
ATOM 786 C C . LEU A 1 105 ? -2.066 -13.555 4.93 1 97.44 105 LEU A C 1
ATOM 788 O O . LEU A 1 105 ? -3.18 -13.297 5.395 1 97.44 105 LEU A O 1
ATOM 792 N N . LEU A 1 106 ? -1.049 -12.828 5.16 1 98.31 106 LEU A N 1
ATOM 793 C CA . LEU A 1 106 ? -1.205 -11.414 5.484 1 98.31 106 LEU A CA 1
ATOM 794 C C . LEU A 1 106 ? -1.151 -10.555 4.227 1 98.31 106 LEU A C 1
ATOM 796 O O . LEU A 1 106 ? -0.132 -10.523 3.533 1 98.31 106 LEU A O 1
ATOM 800 N N . MET A 1 107 ? -2.264 -9.898 4 1 98.38 107 MET A N 1
ATOM 801 C CA . MET A 1 107 ? -2.391 -9.047 2.82 1 98.38 107 MET A CA 1
ATOM 802 C C . MET A 1 107 ? -2.059 -7.598 3.158 1 98.38 107 MET A C 1
ATOM 804 O O . MET A 1 107 ? -2.576 -7.047 4.133 1 98.38 107 MET A O 1
ATOM 808 N N . THR A 1 108 ? -1.218 -6.949 2.477 1 98.44 108 THR A N 1
ATOM 809 C CA . THR A 1 108 ? -0.94 -5.52 2.447 1 98.44 108 THR A CA 1
ATOM 810 C C . THR A 1 108 ? -0.86 -5.016 1.009 1 98.44 108 THR A C 1
ATOM 812 O O . THR A 1 108 ? 0.173 -5.156 0.352 1 98.44 108 THR A O 1
ATOM 815 N N . LEU A 1 109 ? -1.964 -4.398 0.546 1 97.94 109 LEU A N 1
ATOM 816 C CA . LEU A 1 109 ? -1.988 -4.059 -0.872 1 97.94 109 LEU A CA 1
ATOM 817 C C . LEU A 1 109 ? -2.959 -2.912 -1.14 1 97.94 109 LEU A C 1
ATOM 819 O O . LEU A 1 109 ? -3.74 -2.537 -0.262 1 97.94 109 LEU A O 1
ATOM 823 N N . THR A 1 110 ? -2.814 -2.326 -2.283 1 98.62 110 THR A N 1
ATOM 824 C CA . THR A 1 110 ? -3.699 -1.291 -2.809 1 98.62 110 THR A CA 1
ATOM 825 C C . THR A 1 110 ? -4.395 -1.77 -4.078 1 98.62 110 THR A C 1
ATOM 827 O O . THR A 1 110 ? -3.76 -2.348 -4.961 1 98.62 110 THR A O 1
ATOM 830 N N . TYR A 1 111 ? -5.652 -1.589 -4.086 1 98.75 111 TYR A N 1
ATOM 831 C CA . TYR A 1 111 ? -6.426 -1.75 -5.312 1 98.75 111 TYR A CA 1
ATOM 832 C C . TYR A 1 111 ? -6.562 -0.423 -6.051 1 98.75 111 TYR A C 1
ATOM 834 O O . TYR A 1 111 ? -7.148 0.527 -5.527 1 98.75 111 TYR A O 1
ATOM 842 N N . ASN A 1 112 ? -6.031 -0.367 -7.195 1 98.25 112 ASN A N 1
ATOM 843 C CA . ASN A 1 112 ? -6.012 0.849 -8 1 98.25 112 ASN A CA 1
ATOM 844 C C . ASN A 1 112 ? -6.863 0.7 -9.258 1 98.25 112 ASN A C 1
ATOM 846 O O . ASN A 1 112 ? -6.594 -0.166 -10.094 1 98.25 112 ASN A O 1
ATOM 850 N N . PHE A 1 113 ? -7.836 1.589 -9.453 1 98.25 113 PHE A N 1
ATOM 851 C CA . PHE A 1 113 ? -8.727 1.506 -10.602 1 98.25 113 PHE A CA 1
ATOM 852 C C . PHE A 1 113 ? -8.219 2.389 -11.742 1 98.25 113 PHE A C 1
ATOM 854 O O . PHE A 1 113 ? -7.867 3.549 -11.523 1 98.25 113 PHE A O 1
ATOM 861 N N . ILE A 1 114 ? -8.273 1.816 -12.953 1 96.94 114 ILE A N 1
ATOM 862 C CA . ILE A 1 114 ? -7.645 2.525 -14.062 1 96.94 114 ILE A CA 1
ATOM 863 C C . ILE A 1 114 ? -8.68 2.795 -15.148 1 96.94 114 ILE A C 1
ATOM 865 O O . ILE A 1 114 ? -8.391 3.484 -16.141 1 96.94 114 ILE A O 1
ATOM 869 N N . THR A 1 115 ? -9.859 2.252 -15.078 1 96.56 115 THR A N 1
ATOM 870 C CA . THR A 1 115 ? -10.961 2.533 -15.984 1 96.56 115 THR A CA 1
ATOM 871 C C . THR A 1 115 ? -12.289 2.553 -15.234 1 96.56 115 THR A C 1
ATOM 873 O O . THR A 1 115 ? -12.359 2.154 -14.07 1 96.56 115 THR A O 1
ATOM 876 N N . GLY A 1 116 ? -13.32 3.125 -15.953 1 95.94 116 GLY A N 1
ATOM 877 C CA . GLY A 1 116 ? -14.656 3.094 -15.375 1 95.94 116 GLY A CA 1
ATOM 878 C C . GLY A 1 116 ? -14.898 4.215 -14.375 1 95.94 116 GLY A C 1
ATOM 879 O O . GLY A 1 116 ? -14.141 5.184 -14.328 1 95.94 116 GLY A O 1
ATOM 880 N N . PRO A 1 117 ? -15.922 4.07 -13.547 1 96.31 117 PRO A N 1
ATOM 881 C CA . PRO A 1 117 ? -16.359 5.18 -12.695 1 96.31 117 PRO A CA 1
ATOM 882 C C . PRO A 1 117 ? -15.383 5.496 -11.57 1 96.31 117 PRO A C 1
ATOM 884 O O . PRO A 1 117 ? -15.414 6.594 -11.016 1 96.31 117 PRO A O 1
ATOM 887 N N . TYR A 1 118 ? -14.508 4.586 -11.305 1 97.44 118 TYR A N 1
ATOM 888 C CA . TYR A 1 118 ? -13.609 4.793 -10.172 1 97.44 118 TYR A CA 1
ATOM 889 C C . TYR A 1 118 ? -12.188 5.07 -10.648 1 97.44 118 TYR A C 1
ATOM 891 O O . TYR A 1 118 ? -11.242 5.012 -9.859 1 97.44 118 TYR A O 1
ATOM 899 N N . ASN A 1 119 ? -12.078 5.336 -11.914 1 97.62 119 ASN A N 1
ATOM 900 C CA . ASN A 1 119 ? -10.766 5.594 -12.508 1 97.62 119 ASN A CA 1
ATOM 901 C C . ASN A 1 119 ? -10 6.656 -11.727 1 97.62 119 ASN A C 1
ATOM 903 O O . ASN A 1 119 ? -10.539 7.715 -11.414 1 97.62 119 ASN A O 1
ATOM 907 N N . GLY A 1 120 ? -8.742 6.289 -11.398 1 96.19 120 GLY A N 1
ATOM 908 C CA . GLY A 1 120 ? -7.887 7.234 -10.695 1 96.19 120 GLY A CA 1
ATOM 909 C C . GLY A 1 120 ? -8.008 7.141 -9.18 1 96.19 120 GLY A C 1
ATOM 910 O O . GLY A 1 120 ? -7.293 7.832 -8.453 1 96.19 120 GLY A O 1
ATOM 911 N N . SER A 1 121 ? -8.875 6.254 -8.688 1 98.25 121 SER A N 1
ATOM 912 C CA . SER A 1 121 ? -9.094 6.062 -7.254 1 98.25 121 SER A CA 1
ATOM 913 C C . SER A 1 121 ? -8.562 4.707 -6.793 1 98.25 121 SER A C 1
ATOM 915 O O . SER A 1 121 ? -8.445 3.777 -7.59 1 98.25 121 SER A O 1
ATOM 917 N N . SER A 1 122 ? -8.227 4.68 -5.559 1 98.44 122 SER A N 1
ATOM 918 C CA . SER A 1 122 ? -7.711 3.438 -4.996 1 98.44 122 SER A CA 1
ATOM 919 C C . SER A 1 122 ? -8.141 3.27 -3.543 1 98.44 122 SER A C 1
ATOM 921 O O . SER A 1 122 ? -8.617 4.219 -2.916 1 98.44 122 SER A O 1
ATOM 923 N N . PHE A 1 123 ? -8.047 2.088 -3.059 1 98.56 123 PHE A N 1
ATOM 924 C CA . PHE A 1 123 ? -8.133 1.834 -1.626 1 98.56 123 PHE A CA 1
ATOM 925 C C . PHE A 1 123 ? -7.137 0.759 -1.207 1 98.56 123 PHE A C 1
ATOM 927 O O . PHE A 1 123 ? -6.684 -0.034 -2.035 1 98.56 123 PHE A O 1
ATOM 934 N N . SER A 1 124 ? -6.793 0.776 0.094 1 98.69 124 SER A N 1
ATOM 935 C CA . SER A 1 124 ? -5.809 -0.16 0.625 1 98.69 124 SER A CA 1
ATOM 936 C C . SER A 1 124 ? -6.418 -1.056 1.698 1 98.69 124 SER A C 1
ATOM 938 O O . SER A 1 124 ? -7.348 -0.648 2.398 1 98.69 124 SER A O 1
ATOM 940 N N . VAL A 1 125 ? -5.816 -2.246 1.748 1 98.5 125 VAL A N 1
ATOM 941 C CA . VAL A 1 125 ? -6.238 -3.225 2.746 1 98.5 125 VAL A CA 1
ATOM 942 C C . VAL A 1 125 ? -5.02 -3.779 3.475 1 98.5 125 VAL A C 1
ATOM 944 O O . VAL A 1 125 ? -3.939 -3.902 2.891 1 98.5 125 VAL A O 1
ATOM 947 N N . ILE A 1 126 ? -5.211 -4.047 4.738 1 98.12 126 ILE A N 1
ATOM 948 C CA . ILE A 1 126 ? -4.297 -4.855 5.539 1 98.12 126 ILE A CA 1
ATOM 949 C C . ILE A 1 126 ? -5.086 -5.863 6.371 1 98.12 126 ILE A C 1
ATOM 951 O O . ILE A 1 126 ? -5.906 -5.477 7.207 1 98.12 126 ILE A O 1
ATOM 955 N N . GLY A 1 127 ? -4.797 -7.141 6.102 1 97.69 127 GLY A N 1
ATOM 956 C CA . GLY A 1 127 ? -5.574 -8.094 6.883 1 97.69 127 GLY A CA 1
ATOM 957 C C . GLY A 1 127 ? -5.238 -9.539 6.566 1 97.69 127 GLY A C 1
ATOM 958 O O . GLY A 1 127 ? -4.535 -9.82 5.594 1 97.69 127 GLY A O 1
ATOM 959 N N . ARG A 1 128 ? -5.707 -10.328 7.441 1 97.56 128 ARG A N 1
ATOM 960 C CA . ARG A 1 128 ? -5.527 -11.773 7.285 1 97.56 128 ARG A CA 1
ATOM 961 C C . ARG A 1 128 ? -6.426 -12.32 6.18 1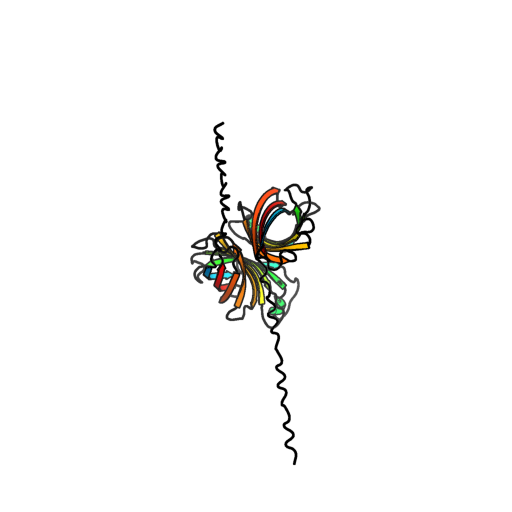 97.56 128 ARG A C 1
ATOM 963 O O . ARG A 1 128 ? -7.57 -11.883 6.031 1 97.56 128 ARG A O 1
ATOM 970 N N . ASN A 1 129 ? -5.906 -13.266 5.418 1 97.38 129 ASN A N 1
ATOM 971 C CA . ASN A 1 129 ? -6.613 -13.953 4.344 1 97.38 129 ASN A CA 1
ATOM 972 C C . ASN A 1 129 ? -6.465 -15.469 4.465 1 97.38 129 ASN A C 1
ATOM 974 O O . ASN A 1 129 ? -5.574 -16.062 3.854 1 97.38 129 ASN A O 1
ATOM 978 N N . PRO A 1 130 ? -7.293 -16.078 5.32 1 96.56 130 PRO A N 1
ATOM 979 C CA . PRO A 1 130 ? -7.289 -17.547 5.387 1 96.56 130 PRO A CA 1
ATOM 980 C C . PRO A 1 130 ? -7.883 -18.188 4.137 1 96.56 130 PRO A C 1
ATOM 982 O O . PRO A 1 130 ? -9.109 -18.266 3.998 1 96.56 130 PRO A O 1
ATOM 985 N N . ILE A 1 131 ? -7.137 -18.734 3.297 1 92.31 131 ILE A N 1
ATOM 986 C CA . ILE A 1 131 ? -7.512 -19.016 1.914 1 92.31 131 ILE A CA 1
ATOM 987 C C . ILE A 1 131 ? -8.516 -20.156 1.873 1 92.31 131 ILE A C 1
ATOM 989 O O . ILE A 1 131 ? -9.266 -20.297 0.905 1 92.31 131 ILE A O 1
ATOM 993 N N . ALA A 1 132 ? -8.57 -20.984 2.869 1 91.75 132 ALA A N 1
ATOM 994 C CA . ALA A 1 132 ? -9.484 -22.125 2.863 1 91.75 132 ALA A CA 1
ATOM 995 C C . ALA A 1 132 ? -10.883 -21.719 3.297 1 91.75 132 ALA A C 1
ATOM 997 O O . ALA A 1 132 ? -11.844 -22.469 3.127 1 91.75 132 ALA A O 1
ATOM 998 N N . SER A 1 133 ? -11.008 -20.562 3.887 1 95.06 133 SER A N 1
ATOM 999 C CA . SER A 1 133 ? -12.32 -20.062 4.289 1 95.06 133 SER A CA 1
ATOM 1000 C C . SER A 1 133 ? -13.172 -19.703 3.078 1 95.06 133 SER A C 1
ATOM 1002 O O . SER A 1 133 ? -12.672 -19.156 2.098 1 95.06 133 SER A O 1
ATOM 1004 N N . GLU A 1 134 ? -14.414 -20 3.186 1 96.5 134 GLU A N 1
ATOM 1005 C CA . GLU A 1 134 ? -15.344 -19.734 2.092 1 96.5 134 GLU A CA 1
ATOM 1006 C C . GLU A 1 134 ? -15.406 -18.234 1.777 1 96.5 134 GLU A C 1
ATOM 1008 O O . GLU A 1 134 ? -15.375 -17.844 0.61 1 96.5 134 GLU A O 1
ATOM 1013 N N . VAL A 1 135 ? -15.633 -17.469 2.799 1 98.06 135 VAL A N 1
ATOM 1014 C CA . VAL A 1 135 ? -15.641 -16.016 2.699 1 98.06 135 VAL A CA 1
ATOM 1015 C C . VAL A 1 135 ? -14.633 -15.422 3.686 1 98.06 135 VAL A C 1
ATOM 1017 O O . VAL A 1 135 ? -14.602 -15.812 4.855 1 98.06 135 VAL A O 1
ATOM 1020 N N . ARG A 1 136 ? -13.805 -14.547 3.232 1 98.25 136 ARG A N 1
ATOM 1021 C CA . ARG A 1 136 ? -12.812 -13.859 4.051 1 98.25 136 ARG A CA 1
ATOM 1022 C C . ARG A 1 136 ? -13.086 -12.359 4.09 1 98.25 136 ARG A C 1
ATOM 1024 O O . ARG A 1 136 ? -13.547 -11.781 3.104 1 98.25 136 ARG A O 1
ATOM 1031 N N . GLU A 1 137 ? -12.82 -11.797 5.223 1 98.56 137 GLU A N 1
ATOM 1032 C CA . GLU A 1 137 ? -13.047 -10.367 5.402 1 98.56 137 GLU A CA 1
ATOM 1033 C C . GLU A 1 137 ? -11.75 -9.641 5.75 1 98.56 137 GLU A C 1
ATOM 1035 O O . GLU A 1 137 ? -10.977 -10.109 6.59 1 98.56 137 GLU A O 1
ATOM 1040 N N . MET A 1 138 ? -11.492 -8.555 5.039 1 98.5 138 MET A N 1
ATOM 1041 C CA . MET A 1 138 ? -10.352 -7.688 5.336 1 98.5 138 MET A CA 1
ATOM 1042 C C . MET A 1 138 ? -10.789 -6.234 5.461 1 98.5 138 MET A C 1
ATOM 1044 O O . MET A 1 138 ? -11.68 -5.781 4.734 1 98.5 138 MET A O 1
ATOM 1048 N N . PRO A 1 139 ? -10.234 -5.496 6.316 1 98.62 139 PRO A N 1
ATOM 1049 C CA . PRO A 1 139 ? -10.602 -4.086 6.441 1 98.62 139 PRO A CA 1
ATOM 1050 C C . PRO A 1 139 ? -9.977 -3.211 5.359 1 98.62 139 PRO A C 1
ATOM 1052 O O . PRO A 1 139 ? -8.828 -3.445 4.961 1 98.62 139 PRO A O 1
ATOM 1055 N N . VAL A 1 140 ? -10.703 -2.217 4.891 1 98.62 140 VAL A N 1
ATOM 1056 C CA . VAL A 1 140 ? -10.156 -1.092 4.137 1 98.62 140 VAL A CA 1
ATOM 1057 C C . VAL A 1 140 ? -9.586 -0.054 5.098 1 98.62 140 VAL A C 1
ATOM 1059 O O . VAL A 1 140 ? -10.289 0.444 5.977 1 98.62 140 VAL A O 1
ATOM 1062 N N . VAL A 1 141 ? -8.359 0.331 4.871 1 97.81 141 VAL A N 1
ATOM 1063 C CA . VAL A 1 141 ? -7.699 1.165 5.871 1 97.81 141 VAL A CA 1
ATOM 1064 C C . VAL A 1 141 ? -7.535 2.584 5.332 1 97.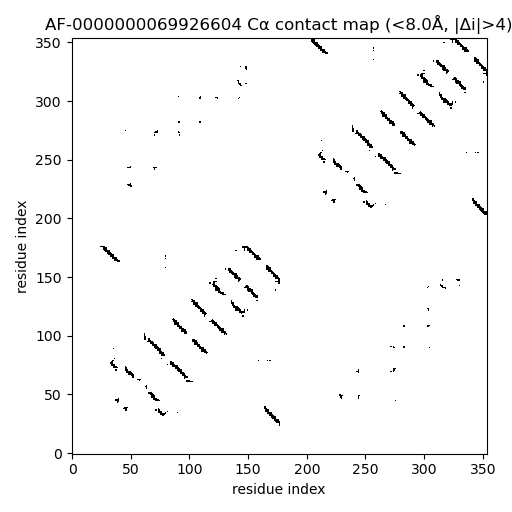81 141 VAL A C 1
ATOM 1066 O O . VAL A 1 141 ? -7.133 3.49 6.066 1 97.81 141 VAL A O 1
ATOM 1069 N N . GLY A 1 142 ? -7.852 2.816 4.113 1 97.69 142 GLY A N 1
ATOM 1070 C CA . GLY A 1 142 ? -7.754 4.129 3.494 1 97.69 142 GLY A CA 1
ATOM 1071 C C . GLY A 1 142 ? -7.977 4.098 1.994 1 97.69 142 GLY A C 1
ATOM 1072 O O . GLY A 1 142 ? -8.055 3.023 1.396 1 97.69 142 GLY A O 1
ATOM 1073 N N . GLY A 1 143 ? -8.031 5.324 1.388 1 98.12 143 GLY A N 1
ATOM 1074 C CA . GLY A 1 143 ? -8.219 5.441 -0.05 1 98.12 143 GLY A CA 1
ATOM 1075 C C . GLY A 1 143 ? -7.773 6.785 -0.6 1 98.12 143 GLY A C 1
ATOM 1076 O O . GLY A 1 143 ? -7.344 7.66 0.155 1 98.12 143 GLY A O 1
ATOM 1077 N N . THR A 1 144 ? -7.809 6.855 -1.884 1 98 144 THR A N 1
ATOM 1078 C CA . THR A 1 144 ? -7.438 8.07 -2.6 1 98 144 THR A CA 1
ATOM 1079 C C . THR A 1 144 ? -8.484 8.422 -3.654 1 98 144 THR A C 1
ATOM 1081 O O . THR A 1 144 ? -9.352 7.602 -3.969 1 98 144 THR A O 1
ATOM 1084 N N . GLY A 1 145 ? -8.312 9.641 -4.207 1 96.81 145 GLY A N 1
ATOM 1085 C CA . GLY A 1 145 ? -9.281 10.055 -5.211 1 96.81 145 GLY A CA 1
ATOM 1086 C C . GLY A 1 145 ? -10.703 10.117 -4.676 1 96.81 145 GLY A C 1
ATOM 1087 O O . GLY A 1 145 ? -10.945 10.734 -3.637 1 96.81 145 GLY A O 1
ATOM 1088 N N . MET A 1 146 ? -11.641 9.414 -5.363 1 96.81 146 MET A N 1
ATOM 1089 C CA . MET A 1 146 ? -13.039 9.359 -4.938 1 96.81 146 MET A CA 1
ATOM 1090 C C . MET A 1 146 ? -13.164 8.719 -3.562 1 96.81 146 MET A C 1
ATOM 1092 O O . MET A 1 146 ? -14.125 8.984 -2.832 1 96.81 146 MET A O 1
ATOM 1096 N N . PHE A 1 147 ? -12.195 7.965 -3.223 1 98 147 PHE A N 1
ATOM 1097 C CA . PHE A 1 147 ? -12.281 7.203 -1.983 1 98 147 PHE A CA 1
ATOM 1098 C C . PHE A 1 147 ? -11.438 7.848 -0.892 1 98 147 PHE A C 1
ATOM 1100 O O . PHE A 1 147 ? -11.094 7.203 0.1 1 98 147 PHE A O 1
ATOM 1107 N N . ARG A 1 148 ? -11.031 9.039 -1.051 1 96.75 148 ARG A N 1
ATOM 1108 C CA . ARG A 1 148 ? -10.273 9.734 -0.01 1 96.75 148 ARG A CA 1
ATOM 1109 C C . ARG A 1 148 ? -10.953 9.586 1.347 1 96.75 148 ARG A C 1
ATOM 1111 O O . ARG A 1 148 ? -12.172 9.727 1.453 1 96.75 148 ARG A O 1
ATOM 1118 N N . LEU A 1 149 ? -10.18 9.234 2.4 1 96.88 149 LEU A N 1
ATOM 1119 C CA . LEU A 1 149 ? -10.609 9.047 3.779 1 96.88 149 LEU A CA 1
ATOM 1120 C C . LEU A 1 149 ? -11.516 7.828 3.902 1 96.88 149 LEU A C 1
ATOM 1122 O O . LEU A 1 149 ? -12.289 7.719 4.859 1 96.88 149 LEU A O 1
ATOM 1126 N N . ALA A 1 150 ? -11.461 6.926 2.971 1 97.62 150 ALA A N 1
ATOM 1127 C CA . ALA A 1 150 ? -12.352 5.766 2.971 1 97.62 150 ALA A CA 1
ATOM 1128 C C . ALA A 1 150 ? -12.031 4.828 4.133 1 97.62 150 ALA A C 1
ATOM 1130 O O . ALA A 1 150 ? -10.867 4.645 4.488 1 97.62 150 ALA A O 1
ATOM 1131 N N . ARG A 1 151 ? -13.023 4.27 4.629 1 97.62 151 ARG A N 1
ATOM 1132 C CA . ARG A 1 151 ? -13.039 3.078 5.469 1 97.62 151 ARG A CA 1
ATOM 1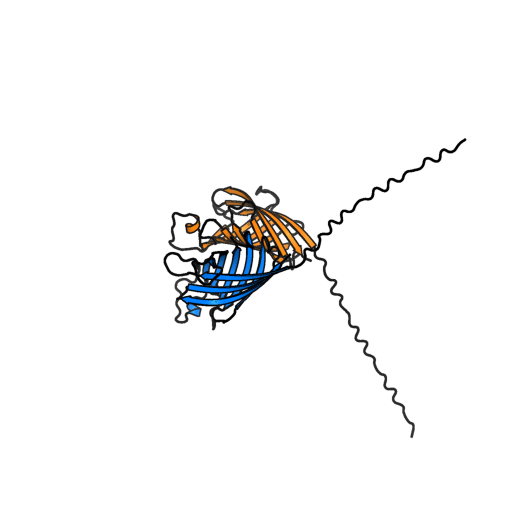133 C C . ARG A 1 151 ? -14.055 2.064 4.961 1 97.62 151 ARG A C 1
ATOM 1135 O O . ARG A 1 151 ? -14.984 2.422 4.238 1 97.62 151 ARG A O 1
ATOM 1142 N N . GLY A 1 152 ? -13.875 0.835 5.32 1 98.44 152 GLY A N 1
ATOM 1143 C CA . GLY A 1 152 ? -14.805 -0.188 4.871 1 98.44 152 GLY A CA 1
ATOM 1144 C C . GLY A 1 152 ? -14.281 -1.599 5.066 1 98.44 152 GLY A C 1
ATOM 1145 O O . GLY A 1 152 ? -13.492 -1.852 5.973 1 98.44 152 GLY A O 1
ATOM 1146 N N . TYR A 1 153 ? -14.828 -2.52 4.301 1 98.62 153 TYR A N 1
ATOM 1147 C CA . TYR A 1 153 ? -14.406 -3.916 4.363 1 98.62 153 TYR A CA 1
ATOM 1148 C C . TYR A 1 153 ? -14.562 -4.594 3.008 1 98.62 153 TYR A C 1
ATOM 1150 O O . TYR A 1 153 ? -15.383 -4.176 2.188 1 98.62 153 TYR A O 1
ATOM 1158 N N . CYS A 1 154 ? -13.742 -5.535 2.828 1 97.88 154 CYS A N 1
ATOM 1159 C CA . CYS A 1 154 ? -13.75 -6.391 1.646 1 97.88 154 CYS A CA 1
ATOM 1160 C C . CYS A 1 154 ? -14.156 -7.812 2.002 1 97.88 154 CYS A C 1
ATOM 1162 O O . CYS A 1 154 ? -13.641 -8.391 2.961 1 97.88 154 CYS A O 1
ATOM 1164 N N . LEU A 1 155 ? -15.016 -8.312 1.28 1 98.69 155 LEU A N 1
ATOM 1165 C CA . LEU A 1 155 ? -15.305 -9.742 1.311 1 98.69 155 LEU A CA 1
ATOM 1166 C C . LEU A 1 155 ? -14.727 -10.445 0.087 1 98.69 155 LEU A C 1
ATOM 1168 O O . LEU A 1 155 ? -14.984 -10.039 -1.048 1 98.69 155 LEU A O 1
ATOM 1172 N N . ALA A 1 156 ? -13.938 -11.414 0.35 1 98.62 156 ALA A N 1
ATOM 1173 C CA . ALA A 1 156 ? -13.266 -12.156 -0.716 1 98.62 156 ALA A CA 1
ATOM 1174 C C . ALA A 1 156 ? -13.75 -13.602 -0.766 1 98.62 156 ALA A C 1
ATOM 1176 O O . ALA A 1 156 ? -13.93 -14.242 0.274 1 98.62 156 ALA A O 1
ATOM 1177 N N . LYS A 1 157 ? -13.945 -14.094 -1.94 1 98.19 157 LYS A N 1
ATOM 1178 C CA . LYS A 1 157 ? -14.305 -15.477 -2.203 1 98.19 157 LYS A CA 1
ATOM 1179 C C . LYS A 1 157 ? -13.492 -16.062 -3.355 1 98.19 157 LYS A C 1
ATOM 1181 O O . LYS A 1 157 ? -13.422 -15.461 -4.434 1 98.19 157 LYS A O 1
ATOM 1186 N N . THR A 1 158 ? -12.961 -17.219 -3.107 1 97.88 158 THR A N 1
ATOM 1187 C CA . THR A 1 158 ? -12.219 -17.859 -4.188 1 97.88 158 THR A CA 1
ATOM 1188 C C . THR A 1 158 ? -13.172 -18.375 -5.266 1 97.88 158 THR A C 1
ATOM 1190 O O . THR A 1 158 ? -14.109 -19.109 -4.973 1 97.88 158 THR A O 1
ATOM 1193 N N . TYR A 1 159 ? -12.961 -17.969 -6.461 1 97.88 159 TYR A N 1
ATOM 1194 C CA . TYR A 1 159 ? -13.75 -18.438 -7.598 1 97.88 159 TYR A CA 1
ATOM 1195 C C . TYR A 1 159 ? -13.148 -19.703 -8.195 1 97.88 159 TYR A C 1
ATOM 1197 O O . TYR A 1 159 ? -13.867 -20.656 -8.5 1 97.88 159 TYR A O 1
ATOM 1205 N N . SER A 1 160 ? -11.828 -19.719 -8.359 1 96.69 160 SER A N 1
ATOM 1206 C CA . SER A 1 160 ? -11.133 -20.906 -8.875 1 96.69 160 SER A CA 1
ATOM 1207 C C . SER A 1 160 ? -9.664 -20.906 -8.461 1 96.69 160 SER A C 1
ATOM 1209 O O . SER A 1 160 ? -9.102 -19.859 -8.164 1 96.69 160 SER A O 1
ATOM 1211 N N . THR A 1 161 ? -9.133 -22.141 -8.398 1 94.75 161 THR A N 1
ATOM 1212 C CA . THR A 1 161 ? -7.711 -22.297 -8.133 1 94.75 161 THR A CA 1
ATOM 1213 C C . THR A 1 161 ? -7.098 -23.328 -9.078 1 94.75 161 THR A C 1
ATOM 1215 O O . THR A 1 161 ? -7.781 -24.266 -9.516 1 94.75 161 THR A O 1
ATOM 1218 N N . ASN A 1 162 ? -5.879 -23.125 -9.461 1 92.62 162 ASN A N 1
ATOM 1219 C CA . ASN A 1 162 ? -5.008 -24.047 -10.172 1 92.62 162 ASN A CA 1
ATOM 1220 C C . ASN A 1 162 ? -3.574 -23.984 -9.648 1 92.62 162 ASN A C 1
ATOM 1222 O O . ASN A 1 162 ? -2.834 -23.062 -9.969 1 92.62 162 ASN A O 1
ATOM 1226 N N . GLN A 1 163 ? -3.205 -25.031 -8.844 1 88.5 163 GLN A N 1
ATOM 1227 C CA . GLN A 1 163 ? -1.925 -24.984 -8.148 1 88.5 163 GLN A CA 1
ATOM 1228 C C . GLN A 1 163 ? -1.802 -23.719 -7.301 1 88.5 163 GLN A C 1
ATOM 1230 O O . GLN A 1 163 ? -2.625 -23.469 -6.418 1 88.5 163 GLN A O 1
ATOM 1235 N N . MET A 1 164 ? -0.911 -22.859 -7.609 1 86.44 164 MET A N 1
ATOM 1236 C CA . MET A 1 164 ? -0.721 -21.672 -6.785 1 86.44 164 MET A CA 1
ATOM 1237 C C . MET A 1 164 ? -1.451 -20.469 -7.379 1 86.44 164 MET A C 1
ATOM 1239 O O . MET A 1 164 ? -1.52 -19.406 -6.762 1 86.44 164 MET A O 1
ATOM 1243 N N . ASP A 1 165 ? -2.092 -20.672 -8.562 1 95.81 165 ASP A N 1
ATOM 1244 C CA . ASP A 1 165 ? -2.859 -19.609 -9.195 1 95.81 165 ASP A CA 1
ATOM 1245 C C . ASP A 1 165 ? -4.273 -19.547 -8.625 1 95.81 165 ASP A C 1
ATOM 1247 O O . ASP A 1 165 ? -4.836 -20.562 -8.219 1 95.81 165 ASP A O 1
ATOM 1251 N N . ALA A 1 166 ? -4.816 -18.359 -8.641 1 97.38 166 ALA A N 1
ATOM 1252 C CA . ALA A 1 166 ? -6.168 -18.219 -8.109 1 97.38 166 ALA A CA 1
ATOM 1253 C C . ALA A 1 166 ? -6.902 -17.047 -8.773 1 97.38 166 ALA A C 1
ATOM 1255 O O . ALA A 1 166 ? -6.281 -16.062 -9.156 1 97.38 166 ALA A O 1
ATOM 1256 N N . ILE A 1 167 ? -8.18 -17.203 -8.961 1 98.38 167 ILE A N 1
ATOM 1257 C CA . ILE A 1 167 ? -9.125 -16.141 -9.25 1 98.38 167 ILE A CA 1
ATOM 1258 C C . ILE A 1 167 ? -10.016 -15.883 -8.031 1 98.38 167 ILE A C 1
ATOM 1260 O O . ILE A 1 167 ? -10.672 -16.797 -7.543 1 98.38 167 ILE A O 1
ATOM 1264 N N . ILE A 1 168 ? -10.008 -14.672 -7.527 1 98.62 168 ILE A N 1
ATOM 1265 C CA . ILE A 1 168 ? -10.719 -14.328 -6.305 1 98.62 168 ILE A CA 1
ATOM 1266 C C . ILE A 1 168 ? -11.742 -13.234 -6.59 1 98.62 168 ILE A C 1
ATOM 1268 O O . ILE A 1 168 ? -11.406 -12.203 -7.172 1 98.62 168 ILE A O 1
ATOM 1272 N N . GLY A 1 169 ? -12.969 -13.406 -6.223 1 98.69 169 GLY A N 1
ATOM 1273 C CA . GLY A 1 169 ? -13.984 -12.367 -6.273 1 98.69 169 GLY A CA 1
ATOM 1274 C C . GLY A 1 169 ? -14.023 -11.508 -5.027 1 98.69 169 GLY A C 1
ATOM 1275 O O . GLY A 1 169 ? -13.891 -12.008 -3.912 1 98.69 169 GLY A O 1
ATOM 1276 N N . TYR A 1 170 ? -14.203 -10.258 -5.27 1 98.75 170 TYR A N 1
ATOM 1277 C CA . TYR A 1 170 ? -14.281 -9.312 -4.164 1 98.75 170 TYR A CA 1
ATOM 1278 C C . TYR A 1 170 ? -15.602 -8.539 -4.199 1 98.75 170 TYR A C 1
ATOM 1280 O O . TYR A 1 170 ? -16.062 -8.148 -5.27 1 98.75 170 TYR A O 1
ATOM 1288 N N . ASN A 1 171 ? -16.156 -8.352 -3.09 1 98.75 171 ASN A N 1
ATOM 1289 C CA . ASN A 1 171 ? -17.219 -7.402 -2.787 1 98.75 171 ASN A CA 1
ATOM 1290 C C . ASN A 1 171 ? -16.797 -6.418 -1.701 1 98.75 171 ASN A C 1
ATOM 1292 O O . ASN A 1 171 ? -16.594 -6.809 -0.553 1 98.75 171 ASN A O 1
ATOM 1296 N N . VAL A 1 172 ? -16.703 -5.141 -2.062 1 98.81 172 VAL A N 1
ATOM 1297 C CA . VAL A 1 172 ? -16.125 -4.148 -1.167 1 98.81 172 VAL A CA 1
ATOM 1298 C C . VAL A 1 172 ? -17.156 -3.086 -0.82 1 98.81 172 VAL A C 1
ATOM 1300 O O . VAL A 1 172 ? -17.844 -2.57 -1.703 1 98.81 172 VAL A O 1
ATOM 1303 N N . THR A 1 173 ? -17.266 -2.801 0.39 1 98.81 173 THR A N 1
ATOM 1304 C CA . THR A 1 173 ? -18.047 -1.669 0.881 1 98.81 173 THR A CA 1
ATOM 1305 C C . THR A 1 173 ? -17.125 -0.543 1.351 1 98.81 173 THR A C 1
ATOM 1307 O O . THR A 1 173 ? -16.297 -0.743 2.238 1 98.81 173 THR A O 1
ATOM 1310 N N . LEU A 1 174 ? -17.297 0.619 0.74 1 98.62 174 LEU A N 1
ATOM 1311 C CA . LEU A 1 174 ? -16.5 1.786 1.088 1 98.62 174 LEU A CA 1
ATOM 1312 C C . LEU A 1 174 ? -17.375 2.902 1.646 1 98.62 174 LEU A C 1
ATOM 1314 O O . LEU A 1 174 ? -18.375 3.277 1.032 1 98.62 174 LEU A O 1
ATOM 1318 N N . LEU A 1 175 ? -17.016 3.391 2.801 1 98.31 175 LEU A N 1
ATOM 1319 C CA . LEU A 1 175 ? -17.547 4.633 3.35 1 98.31 175 LEU A CA 1
ATOM 1320 C C . LEU A 1 175 ? -16.578 5.781 3.152 1 98.31 175 LEU A C 1
ATOM 1322 O O . LEU A 1 175 ? -15.422 5.703 3.586 1 98.31 175 LEU A O 1
ATOM 1326 N N . HIS A 1 176 ? -17.031 6.746 2.467 1 95.94 176 HIS A N 1
ATOM 1327 C CA . HIS A 1 176 ? -16.172 7.875 2.129 1 95.94 176 HIS A CA 1
ATOM 1328 C C . HIS A 1 176 ? -16.969 9.156 1.975 1 95.94 176 HIS A C 1
ATOM 1330 O O . HIS A 1 176 ? -18.188 9.156 2.178 1 95.94 176 HIS A O 1
ATOM 1336 N N . TYR A 1 177 ? -16.234 10.336 1.588 1 89.56 177 TYR A N 1
ATOM 1337 C CA . TYR A 1 177 ? -16.922 11.625 1.614 1 89.56 177 TYR A CA 1
ATOM 1338 C C . TYR A 1 177 ? -16.906 12.273 0.235 1 89.56 177 TYR A C 1
ATOM 1340 O O . TYR A 1 177 ? -16.016 12.023 -0.57 1 89.56 177 TYR A O 1
ATOM 1348 N N . MET B 1 1 ? -49.562 -6.113 74.188 1 31.34 1 MET B N 1
ATOM 1349 C CA . MET B 1 1 ? -49.094 -6.691 72.938 1 31.34 1 MET B CA 1
ATOM 1350 C C . MET B 1 1 ? -48.844 -5.605 71.875 1 31.34 1 MET B C 1
ATOM 1352 O O . MET B 1 1 ? -49.812 -5.121 71.25 1 31.34 1 MET B O 1
ATOM 1356 N N . ALA B 1 2 ? -47.812 -4.637 72.125 1 36.22 2 ALA B N 1
ATOM 1357 C CA . ALA B 1 2 ? -47.375 -3.385 71.562 1 36.22 2 ALA B CA 1
ATOM 1358 C C . ALA B 1 2 ? -46.969 -3.604 70.062 1 36.22 2 ALA B C 1
ATOM 1360 O O . ALA B 1 2 ? -46.156 -4.477 69.812 1 36.22 2 ALA B O 1
ATOM 1361 N N . LEU B 1 3 ? -47.812 -3.305 69.062 1 33.38 3 LEU B N 1
ATOM 1362 C CA . LEU B 1 3 ? -47.656 -3.285 67.625 1 33.38 3 LEU B CA 1
ATOM 1363 C C . LEU B 1 3 ? -46.406 -2.48 67.25 1 33.38 3 LEU B C 1
ATOM 1365 O O . LEU B 1 3 ? -46.375 -1.264 67.438 1 33.38 3 LEU B O 1
ATOM 1369 N N . ALA B 1 4 ? -45.156 -2.918 67.562 1 40.81 4 ALA B N 1
ATOM 1370 C CA . ALA B 1 4 ? -43.938 -2.311 67.062 1 40.81 4 ALA B CA 1
ATOM 1371 C C . ALA B 1 4 ? -43.969 -2.145 65.562 1 40.81 4 ALA B C 1
ATOM 1373 O O . ALA B 1 4 ? -44.031 -3.133 64.812 1 40.81 4 ALA B O 1
ATOM 1374 N N . MET B 1 5 ? -44.562 -1.108 65 1 36.34 5 MET B N 1
ATOM 1375 C CA . MET B 1 5 ? -44.531 -0.709 63.562 1 36.34 5 MET B CA 1
ATOM 1376 C C . MET B 1 5 ? -43.094 -0.544 63.094 1 36.34 5 MET B C 1
ATOM 1378 O O . MET B 1 5 ? -42.375 0.284 63.594 1 36.34 5 MET B O 1
ATOM 1382 N N . LYS B 1 6 ? -42.344 -1.638 62.719 1 42.44 6 LYS B N 1
ATOM 1383 C CA . LYS B 1 6 ? -41.031 -1.598 62.062 1 42.44 6 LYS B CA 1
ATOM 1384 C C . LYS B 1 6 ? -41.094 -0.689 60.812 1 42.44 6 LYS B C 1
ATOM 1386 O O . LYS B 1 6 ? -41.938 -0.865 59.938 1 42.44 6 LYS B O 1
ATOM 1391 N N . HIS B 1 7 ? -40.719 0.627 60.969 1 43.41 7 HIS B N 1
ATOM 1392 C CA . HIS B 1 7 ? -40.5 1.549 59.844 1 43.41 7 HIS B CA 1
ATOM 1393 C C . HIS B 1 7 ? -39.5 0.971 58.844 1 43.41 7 HIS B C 1
ATOM 1395 O O . HIS B 1 7 ? -38.406 0.544 59.219 1 43.41 7 HIS B O 1
ATOM 1401 N N . LEU B 1 8 ? -39.938 0.315 57.781 1 45.06 8 LEU B N 1
ATOM 1402 C CA . LEU B 1 8 ? -39.156 -0.07 56.594 1 45.06 8 LEU B CA 1
ATOM 1403 C C . LEU B 1 8 ? -38.469 1.142 55.969 1 45.06 8 LEU B C 1
ATOM 1405 O O . LEU B 1 8 ? -39.156 2.051 55.469 1 45.06 8 LEU B O 1
ATOM 1409 N N . ILE B 1 9 ? -37.344 1.534 56.438 1 43.88 9 ILE B N 1
ATOM 1410 C CA . ILE B 1 9 ? -36.531 2.578 55.812 1 43.88 9 ILE B CA 1
ATOM 1411 C C . ILE B 1 9 ? -36.156 2.143 54.406 1 43.88 9 ILE B C 1
ATOM 1413 O O . ILE B 1 9 ? -35.469 1.13 54.25 1 43.88 9 ILE B O 1
ATOM 1417 N N . PHE B 1 10 ? -36.938 2.391 53.406 1 45.09 10 PHE B N 1
ATOM 1418 C CA . PHE B 1 10 ? -36.562 2.268 52 1 45.09 10 PHE B CA 1
ATOM 1419 C C . PHE B 1 10 ? -35.312 3.08 51.688 1 45.09 10 PHE B C 1
ATOM 1421 O O . PHE B 1 10 ? -35.312 4.305 51.844 1 45.09 10 PHE B O 1
ATOM 1428 N N . PHE B 1 11 ? -34.156 2.516 51.844 1 47.47 11 PHE B N 1
ATOM 1429 C CA . PHE B 1 11 ? -32.938 3.104 51.344 1 47.47 11 PHE B CA 1
ATOM 1430 C C . PHE B 1 11 ? -33 3.312 49.844 1 47.47 11 PHE B C 1
ATOM 1432 O O . PHE B 1 11 ? -33.031 2.348 49.062 1 47.47 11 PHE B O 1
ATOM 1439 N N . ALA B 1 12 ? -33.531 4.371 49.375 1 46.03 12 ALA B N 1
ATOM 1440 C CA . ALA B 1 12 ? -33.375 4.789 47.969 1 46.03 12 ALA B CA 1
ATOM 1441 C C . ALA B 1 12 ? -31.906 4.922 47.594 1 46.03 12 ALA B C 1
ATOM 1443 O O . ALA B 1 12 ? -31.219 5.805 48.094 1 46.03 12 ALA B O 1
ATOM 1444 N N . ILE B 1 13 ? -31.25 3.855 47.25 1 48.31 13 ILE B N 1
ATOM 1445 C CA . ILE B 1 13 ? -29.938 3.906 46.594 1 48.31 13 ILE B CA 1
ATOM 1446 C C . ILE B 1 13 ? -30.016 4.77 45.344 1 48.31 13 ILE B C 1
ATOM 1448 O O . ILE B 1 13 ? -30.703 4.418 44.375 1 48.31 13 ILE B O 1
ATOM 1452 N N . ALA B 1 14 ? -29.875 6.125 45.406 1 46.5 14 ALA B N 1
ATOM 1453 C CA . ALA B 1 14 ? -29.656 6.996 44.25 1 46.5 14 ALA B CA 1
ATOM 1454 C C . ALA B 1 14 ? -28.469 6.516 43.438 1 46.5 14 ALA B C 1
ATOM 1456 O O . ALA B 1 14 ? -27.328 6.535 43.906 1 46.5 14 ALA B O 1
ATOM 1457 N N . ILE B 1 15 ? -28.688 5.574 42.5 1 49.34 15 ILE B N 1
ATOM 1458 C CA . ILE B 1 15 ? -27.719 5.262 41.469 1 49.34 15 ILE B CA 1
ATOM 1459 C C . ILE B 1 15 ? -27.297 6.543 40.75 1 49.34 15 ILE B C 1
ATOM 1461 O O . ILE B 1 15 ? -28.109 7.168 40.062 1 49.34 15 ILE B O 1
ATOM 1465 N N . LEU B 1 16 ? -26.422 7.398 41.312 1 46.97 16 LEU B N 1
ATOM 1466 C CA . LEU B 1 16 ? -25.734 8.438 40.562 1 46.97 16 LEU B CA 1
ATOM 1467 C C . LEU B 1 16 ? -25.172 7.891 39.25 1 46.97 16 LEU B C 1
ATOM 1469 O O . LEU B 1 16 ? -24.188 7.141 39.281 1 46.97 16 LEU B O 1
ATOM 1473 N N . VAL B 1 17 ? -26.016 7.688 38.25 1 47.84 17 VAL B N 1
ATOM 1474 C CA . VAL B 1 17 ? -25.484 7.508 36.906 1 47.84 17 VAL B CA 1
ATOM 1475 C C . VAL B 1 17 ? -24.562 8.664 36.531 1 47.84 17 VAL B C 1
ATOM 1477 O O . VAL B 1 17 ? -25.016 9.797 36.344 1 47.84 17 VAL B O 1
ATOM 1480 N N . VAL B 1 18 ? -23.375 8.75 37.094 1 45.94 18 VAL B N 1
ATOM 1481 C CA . VAL B 1 18 ? -22.359 9.602 36.5 1 45.94 18 VAL B CA 1
ATOM 1482 C C . VAL B 1 18 ? -22.359 9.453 34.969 1 45.94 18 VAL B C 1
ATOM 1484 O O . VAL B 1 18 ? -21.984 8.406 34.438 1 45.94 18 VAL B O 1
ATOM 1487 N N . SER B 1 19 ? -23.312 10.016 34.281 1 48.34 19 SER B N 1
ATOM 1488 C CA . SER B 1 19 ? -23.109 10.195 32.844 1 48.34 19 SER B CA 1
ATOM 1489 C C . SER B 1 19 ? -21.719 10.742 32.562 1 48.34 19 SER B C 1
ATOM 1491 O O . SER B 1 19 ? -21.438 11.898 32.844 1 48.34 19 SER B O 1
ATOM 1493 N N . GLN B 1 20 ? -20.672 10.055 32.781 1 49.03 20 GLN B N 1
ATOM 1494 C CA . GLN B 1 20 ? -19.438 10.492 32.156 1 49.03 20 GLN B CA 1
ATOM 1495 C C . GLN B 1 20 ? -19.734 11.062 30.75 1 49.03 20 GLN B C 1
ATOM 1497 O O . GLN B 1 20 ? -20.141 10.328 29.859 1 49.03 20 GLN B O 1
ATOM 1502 N N . ALA B 1 21 ? -20.234 12.164 30.641 1 46.25 21 ALA B N 1
ATOM 1503 C CA . ALA B 1 21 ? -20.219 12.875 29.375 1 46.25 21 ALA B CA 1
ATOM 1504 C C . ALA B 1 21 ? -18.891 12.695 28.656 1 46.25 21 ALA B C 1
ATOM 1506 O O . ALA B 1 21 ? -17.844 13.141 29.141 1 46.25 21 ALA B O 1
ATOM 1507 N N . THR B 1 22 ? -18.594 11.523 28.141 1 50 22 THR B N 1
ATOM 1508 C CA . THR B 1 22 ? -17.469 11.461 27.203 1 50 22 THR B CA 1
ATOM 1509 C C . THR B 1 22 ? -17.406 12.727 26.344 1 50 22 THR B C 1
ATOM 1511 O O . THR B 1 22 ? -18.328 13 25.578 1 50 22 THR B O 1
ATOM 1514 N N . GLU B 1 23 ? -17.141 13.844 26.891 1 53.16 23 GLU B N 1
ATOM 1515 C CA . GLU B 1 23 ? -16.875 15.016 26.062 1 53.16 23 GLU B CA 1
ATOM 1516 C C . GLU B 1 23 ? -16.391 14.617 24.672 1 53.16 23 GLU B C 1
ATOM 1518 O O . GLU B 1 23 ? -15.367 13.945 24.547 1 53.16 23 GLU B O 1
ATOM 1523 N N . ALA B 1 24 ? -17.25 14.453 23.75 1 60.31 24 ALA B N 1
ATOM 1524 C CA . ALA B 1 24 ? -16.938 14.18 22.344 1 60.31 24 ALA B CA 1
ATOM 1525 C C . ALA B 1 24 ? -15.781 15.055 21.859 1 60.31 24 ALA B C 1
ATOM 1527 O O . ALA B 1 24 ? -15.883 16.281 21.859 1 60.31 24 ALA B O 1
ATOM 1528 N N . LYS B 1 25 ? -14.531 14.57 22.016 1 73.94 25 LYS B N 1
ATOM 1529 C CA . LYS B 1 25 ? -13.383 15.289 21.484 1 73.94 25 LYS B CA 1
ATOM 1530 C C . LYS B 1 25 ? -13.68 15.844 20.094 1 73.94 25 LYS B C 1
ATOM 1532 O O . LYS B 1 25 ? -14.336 15.188 19.281 1 73.94 25 LYS B O 1
ATOM 1537 N N . LYS B 1 26 ? -13.438 17.094 19.953 1 87.94 26 LYS B N 1
ATOM 1538 C CA . LYS B 1 26 ? -13.672 17.781 18.672 1 87.94 26 LYS B CA 1
ATOM 1539 C C . LYS B 1 26 ? -12.648 17.359 17.625 1 87.94 26 LYS B C 1
ATOM 1541 O O . LYS B 1 26 ? -11.461 17.219 17.938 1 87.94 26 LYS B O 1
ATOM 1546 N N . LEU B 1 27 ? -13.078 17.062 16.422 1 90.94 27 LEU B N 1
ATOM 1547 C CA . LEU B 1 27 ? -12.234 16.734 15.273 1 90.94 27 LEU B CA 1
ATOM 1548 C C . LEU B 1 27 ? -11.391 17.938 14.859 1 90.94 27 LEU B C 1
ATOM 1550 O O . LEU B 1 27 ? -11.914 19.047 14.688 1 90.94 27 LEU B O 1
ATOM 1554 N N . LYS B 1 28 ? -10.125 17.766 14.859 1 94.62 28 LYS B N 1
ATOM 1555 C CA . LYS B 1 28 ? -9.172 18.766 14.422 1 94.62 28 LYS B CA 1
ATOM 1556 C C . LYS B 1 28 ? -8.562 18.406 13.07 1 94.62 28 LYS B C 1
ATOM 1558 O O . LYS B 1 28 ? -8.328 17.234 12.789 1 94.62 28 LYS B O 1
ATOM 1563 N N . GLN B 1 29 ? -8.312 19.422 12.266 1 96.19 29 GLN B N 1
ATOM 1564 C CA . GLN B 1 29 ? -7.586 19.25 11.016 1 96.19 29 GLN B CA 1
ATOM 1565 C C . GLN B 1 29 ? -6.223 19.922 11.07 1 96.19 29 GLN B C 1
ATOM 1567 O O . GLN B 1 29 ? -6.125 21.109 11.383 1 96.19 29 GLN B O 1
ATOM 1572 N N . THR B 1 30 ? -5.207 19.203 10.836 1 97.5 30 THR B N 1
ATOM 1573 C CA . THR B 1 30 ? -3.842 19.719 10.828 1 97.5 30 THR B CA 1
ATOM 1574 C C . THR B 1 30 ? -3.184 19.484 9.469 1 97.5 30 THR B C 1
ATOM 1576 O O . THR B 1 30 ? -3.326 18.406 8.883 1 97.5 30 THR B O 1
ATOM 1579 N N . GLN B 1 31 ? -2.549 20.516 8.969 1 97.81 31 GLN B N 1
ATOM 1580 C CA . GLN B 1 31 ? -1.736 20.406 7.758 1 97.81 31 GLN B CA 1
ATOM 1581 C C . GLN B 1 31 ? -0.248 20.391 8.094 1 97.81 31 GLN B C 1
ATOM 1583 O O . GLN B 1 31 ? 0.248 21.281 8.781 1 97.81 31 GLN B O 1
ATOM 1588 N N . VAL B 1 32 ? 0.438 19.438 7.633 1 98 32 VAL B N 1
ATOM 1589 C CA . VAL B 1 32 ? 1.871 19.297 7.871 1 98 32 VAL B CA 1
ATOM 1590 C C . VAL B 1 32 ? 2.615 19.266 6.535 1 98 32 VAL B C 1
ATOM 1592 O O . VAL B 1 32 ? 2.207 18.547 5.609 1 98 32 VAL B O 1
ATOM 1595 N N . GLU B 1 33 ? 3.734 20 6.434 1 98.31 33 GLU B N 1
ATOM 1596 C CA . GLU B 1 33 ? 4.578 19.984 5.242 1 98.31 33 GLU B CA 1
ATOM 1597 C C . GLU B 1 33 ? 6.027 19.656 5.59 1 98.31 33 GLU B C 1
ATOM 1599 O O . GLU B 1 33 ? 6.555 20.141 6.598 1 98.31 33 GLU B O 1
ATOM 1604 N N . PHE B 1 34 ? 6.641 18.875 4.793 1 98.62 34 PHE B N 1
ATOM 1605 C CA . PHE B 1 34 ? 8.047 18.516 4.969 1 98.62 34 PHE B CA 1
ATOM 1606 C C . PHE B 1 34 ? 8.617 17.922 3.689 1 98.62 34 PHE B C 1
ATOM 1608 O O . PHE B 1 34 ? 7.887 17.703 2.719 1 98.62 34 PHE B O 1
ATOM 1615 N N . TYR B 1 35 ? 9.898 17.703 3.738 1 98.81 35 TYR B N 1
ATOM 1616 C CA . TYR B 1 35 ? 10.617 17.047 2.656 1 98.81 35 TYR B CA 1
ATOM 1617 C C . TYR B 1 35 ? 11.297 15.773 3.152 1 98.81 35 TYR B C 1
ATOM 1619 O O . TYR B 1 35 ? 11.891 15.758 4.234 1 98.81 35 TYR B O 1
ATOM 1627 N N . MET B 1 36 ? 11.172 14.742 2.398 1 98.81 36 MET B N 1
ATOM 1628 C CA . MET B 1 36 ? 11.844 13.477 2.695 1 98.81 36 MET B CA 1
ATOM 1629 C C . MET B 1 36 ? 13.031 13.258 1.762 1 98.81 36 MET B C 1
ATOM 1631 O O . MET B 1 36 ? 12.922 13.469 0.552 1 98.81 36 MET B O 1
ATOM 1635 N N . HIS B 1 37 ? 14.141 12.867 2.301 1 98.5 37 HIS B N 1
ATOM 1636 C CA . HIS B 1 37 ? 15.336 12.539 1.537 1 98.5 37 HIS B CA 1
ATOM 1637 C C . HIS B 1 37 ? 15.547 11.023 1.473 1 98.5 37 HIS B C 1
ATOM 1639 O O . HIS B 1 37 ? 15.883 10.398 2.482 1 98.5 37 HIS B O 1
ATOM 1645 N N . ASP B 1 38 ? 15.352 10.461 0.332 1 98.5 38 ASP B N 1
ATOM 1646 C CA . ASP B 1 38 ? 15.57 9.039 0.083 1 98.5 38 ASP B CA 1
ATOM 1647 C C . ASP B 1 38 ? 16.891 8.805 -0.648 1 98.5 38 ASP B C 1
ATOM 1649 O O . ASP B 1 38 ? 17 9.078 -1.845 1 98.5 38 ASP B O 1
ATOM 1653 N N . THR B 1 39 ? 17.844 8.281 0.03 1 97.81 39 THR B N 1
ATOM 1654 C CA . THR B 1 39 ? 19.172 8.008 -0.527 1 97.81 39 THR B CA 1
ATOM 1655 C C . THR B 1 39 ? 19.406 6.508 -0.652 1 97.81 39 THR B C 1
ATOM 1657 O O . THR B 1 39 ? 19.484 5.801 0.354 1 97.81 39 THR B O 1
ATOM 1660 N N . VAL B 1 40 ? 19.562 6.09 -1.858 1 96.69 40 VAL B N 1
ATOM 1661 C CA . VAL B 1 40 ? 19.734 4.664 -2.125 1 96.69 40 VAL B CA 1
ATOM 1662 C C . VAL B 1 40 ? 21.188 4.375 -2.471 1 96.69 40 VAL B C 1
ATOM 1664 O O . VAL B 1 40 ? 21.719 3.318 -2.115 1 96.69 40 VAL B O 1
ATOM 1667 N N . GLY B 1 41 ? 21.812 5.273 -3.084 1 91.94 41 GLY B N 1
ATOM 1668 C CA . GLY B 1 41 ? 23.203 5.113 -3.494 1 91.94 41 GLY B CA 1
ATOM 1669 C C . GLY B 1 41 ? 24.188 5.691 -2.5 1 91.94 41 GLY B C 1
ATOM 1670 O O . GLY B 1 41 ? 23.797 6.207 -1.453 1 91.94 41 GLY B O 1
ATOM 1671 N N . GLY B 1 42 ? 25.547 5.477 -2.838 1 90.75 42 GLY B N 1
ATOM 1672 C CA . GLY B 1 42 ? 26.609 6.098 -2.064 1 90.75 42 GLY B CA 1
ATOM 1673 C C . GLY B 1 42 ? 26.953 5.332 -0.798 1 90.75 42 GLY B C 1
ATOM 1674 O O . GLY B 1 42 ? 26.438 4.227 -0.58 1 90.75 42 GLY B O 1
ATOM 1675 N N . PRO B 1 43 ? 27.75 5.883 0.087 1 93.38 43 PRO B N 1
ATOM 1676 C CA . PRO B 1 43 ? 28.297 5.168 1.241 1 93.38 43 PRO B CA 1
ATOM 1677 C C . PRO B 1 43 ? 27.328 5.148 2.432 1 93.38 43 PRO B C 1
ATOM 1679 O O . PRO B 1 43 ? 27.469 4.301 3.32 1 93.38 43 PRO B O 1
ATOM 1682 N N . ASN B 1 44 ? 26.484 6.113 2.51 1 94.44 44 ASN B N 1
ATOM 1683 C CA . ASN B 1 44 ? 25.547 6.184 3.637 1 94.44 44 ASN B CA 1
ATOM 1684 C C . ASN B 1 44 ? 24.109 6.223 3.168 1 94.44 44 ASN B C 1
ATOM 1686 O O . ASN B 1 44 ? 23.406 7.223 3.361 1 94.44 44 ASN B O 1
ATOM 1690 N N . PRO B 1 45 ? 23.641 5.117 2.639 1 98.06 45 PRO B N 1
ATOM 1691 C CA . PRO B 1 45 ? 22.266 5.113 2.156 1 98.06 45 PRO B CA 1
ATOM 1692 C C . PRO B 1 45 ? 21.234 5.16 3.289 1 98.06 45 PRO B C 1
ATOM 1694 O O . PRO B 1 45 ? 21.5 4.633 4.375 1 98.06 45 PRO B O 1
ATOM 1697 N N . SER B 1 46 ? 20.188 5.816 3.105 1 98.44 46 SER B N 1
ATOM 1698 C CA . SER B 1 46 ? 19.094 5.844 4.062 1 98.44 46 SER B CA 1
ATOM 1699 C C . SER B 1 46 ? 18.031 4.805 3.717 1 98.44 46 SER B C 1
ATOM 1701 O O . SER B 1 46 ? 17.062 4.621 4.461 1 98.44 46 SER B O 1
ATOM 1703 N N . ALA B 1 47 ? 18.109 4.184 2.564 1 98.62 47 ALA B N 1
ATOM 1704 C CA . ALA B 1 47 ? 17.281 3.057 2.141 1 98.62 47 ALA B CA 1
ATOM 1705 C C . ALA B 1 47 ? 18.125 1.948 1.533 1 98.62 47 ALA B C 1
ATOM 1707 O O . ALA B 1 47 ? 19.062 2.221 0.763 1 98.62 47 ALA B O 1
ATOM 1708 N N . VAL B 1 48 ? 17.828 0.693 1.848 1 98.31 48 VAL B N 1
ATOM 1709 C CA . VAL B 1 48 ? 18.625 -0.431 1.359 1 98.31 48 VAL B CA 1
ATOM 1710 C C . VAL B 1 48 ? 17.688 -1.545 0.876 1 98.31 48 VAL B C 1
ATOM 1712 O O . VAL B 1 48 ? 16.656 -1.806 1.487 1 98.31 48 VAL B O 1
ATOM 1715 N N . ARG B 1 49 ? 18.031 -2.141 -0.197 1 97 49 ARG B N 1
ATOM 1716 C CA . ARG B 1 49 ? 17.266 -3.281 -0.693 1 97 49 ARG B CA 1
ATOM 1717 C C . ARG B 1 49 ? 17.422 -4.488 0.228 1 97 49 ARG B C 1
ATOM 1719 O O . ARG B 1 49 ? 18.547 -4.895 0.538 1 97 49 ARG B O 1
ATOM 1726 N N . VAL B 1 50 ? 16.375 -5.078 0.629 1 97.06 50 VAL B N 1
ATOM 1727 C CA . VAL B 1 50 ? 16.453 -6.152 1.614 1 97.06 50 VAL B CA 1
ATOM 1728 C C . VAL B 1 50 ? 15.852 -7.43 1.037 1 97.06 50 VAL B C 1
ATOM 1730 O O . VAL B 1 50 ? 16.031 -8.516 1.601 1 97.06 50 VAL B O 1
ATOM 1733 N N . ALA B 1 51 ? 15.125 -7.297 -0.025 1 96.88 51 ALA B N 1
ATOM 1734 C CA . ALA B 1 51 ? 14.516 -8.445 -0.681 1 96.88 51 ALA B CA 1
ATOM 1735 C C . ALA B 1 51 ? 14.281 -8.172 -2.164 1 96.88 51 ALA B C 1
ATOM 1737 O O . ALA B 1 51 ? 14.312 -7.023 -2.602 1 96.88 51 ALA B O 1
ATOM 1738 N N . GLY B 1 52 ? 13.945 -9.258 -2.908 1 95.75 52 GLY B N 1
ATOM 1739 C CA . GLY B 1 52 ? 13.695 -9.164 -4.34 1 95.75 52 GLY B CA 1
ATOM 1740 C C . GLY B 1 52 ? 13.898 -10.484 -5.062 1 95.75 52 GLY B C 1
ATOM 1741 O O . GLY B 1 52 ? 14.234 -11.492 -4.441 1 95.75 52 GLY B O 1
ATOM 1742 N N . ARG B 1 53 ? 13.594 -10.383 -6.348 1 91.94 53 ARG B N 1
ATOM 1743 C CA . ARG B 1 53 ? 13.789 -11.57 -7.18 1 91.94 53 ARG B CA 1
ATOM 1744 C C . ARG B 1 53 ? 15.266 -11.859 -7.391 1 91.94 53 ARG B C 1
ATOM 1746 O O . ARG B 1 53 ? 16.062 -10.938 -7.574 1 91.94 53 ARG B O 1
ATOM 1753 N N . SER B 1 54 ? 15.453 -13.125 -7.234 1 83.94 54 SER B N 1
ATOM 1754 C CA . SER B 1 54 ? 16.812 -13.555 -7.496 1 83.94 54 SER B CA 1
ATOM 1755 C C . SER B 1 54 ? 17 -13.961 -8.961 1 83.94 54 SER B C 1
ATOM 1757 O O . SER B 1 54 ? 16.109 -14.57 -9.555 1 83.94 54 SER B O 1
ATOM 1759 N N . ASN B 1 55 ? 18.109 -13.609 -9.531 1 80.94 55 ASN B N 1
ATOM 1760 C CA . ASN B 1 55 ? 18.562 -14.078 -10.836 1 80.94 55 ASN B CA 1
ATOM 1761 C C . ASN B 1 55 ? 17.578 -13.672 -11.938 1 80.94 55 ASN B C 1
ATOM 1763 O O . ASN B 1 55 ? 17.281 -14.461 -12.844 1 80.94 55 ASN B O 1
ATOM 1767 N N . PHE B 1 56 ? 16.859 -12.703 -11.758 1 84.5 56 PHE B N 1
ATOM 1768 C CA . PHE B 1 56 ? 15.953 -12.188 -12.781 1 84.5 56 PHE B CA 1
ATOM 1769 C C . PHE B 1 56 ? 16.516 -10.922 -13.414 1 84.5 56 PHE B C 1
ATOM 1771 O O . PHE B 1 56 ? 17 -10.031 -12.719 1 84.5 56 PHE B O 1
ATOM 1778 N N . THR B 1 57 ? 16.438 -11.023 -14.789 1 80.12 57 THR B N 1
ATOM 1779 C CA . THR B 1 57 ? 16.844 -9.836 -15.531 1 80.12 57 THR B CA 1
ATOM 1780 C C . THR B 1 57 ? 15.867 -9.555 -16.672 1 80.12 57 THR B C 1
ATOM 1782 O O . THR B 1 57 ? 15.242 -10.469 -17.203 1 80.12 57 THR B O 1
ATOM 1785 N N . SER B 1 58 ? 15.648 -8.336 -16.875 1 88.38 58 SER B N 1
ATOM 1786 C CA . SER B 1 58 ? 14.812 -7.852 -17.969 1 88.38 58 SER B CA 1
ATOM 1787 C C . SER B 1 58 ? 15.359 -6.555 -18.547 1 88.38 58 SER B C 1
ATOM 1789 O O . SER B 1 58 ? 15.922 -5.73 -17.828 1 88.38 58 SER B O 1
ATOM 1791 N N . SER B 1 59 ? 15.172 -6.43 -19.844 1 89.75 59 SER B N 1
ATOM 1792 C CA . SER B 1 59 ? 15.57 -5.176 -20.469 1 89.75 59 SER B CA 1
ATOM 1793 C C . SER B 1 59 ? 14.609 -4.047 -20.125 1 89.75 59 SER B C 1
ATOM 1795 O O . SER B 1 59 ? 14.945 -2.869 -20.25 1 89.75 59 SER B O 1
ATOM 1797 N N . ASN B 1 60 ? 13.406 -4.426 -19.766 1 91.62 60 ASN B N 1
ATOM 1798 C CA . ASN B 1 60 ? 12.453 -3.441 -19.25 1 91.62 60 ASN B CA 1
ATOM 1799 C C . ASN B 1 60 ? 12.742 -3.094 -17.797 1 91.62 60 ASN B C 1
ATOM 1801 O O . ASN B 1 60 ? 12.648 -3.951 -16.906 1 91.62 60 ASN B O 1
ATOM 1805 N N . PRO B 1 61 ? 13.086 -1.854 -17.547 1 88.25 61 PRO B N 1
ATOM 1806 C CA . PRO B 1 61 ? 13.484 -1.494 -16.172 1 88.25 61 PRO B CA 1
ATOM 1807 C C . PRO B 1 61 ? 12.359 -1.69 -15.164 1 88.25 61 PRO B C 1
ATOM 1809 O O . PRO B 1 61 ? 12.617 -2.029 -14.008 1 88.25 61 PRO B O 1
ATOM 1812 N N . ILE B 1 62 ? 11.188 -1.459 -15.555 1 92 62 ILE B N 1
ATOM 1813 C CA . ILE B 1 62 ? 10.055 -1.637 -14.648 1 92 62 ILE B CA 1
ATOM 1814 C C . ILE B 1 62 ? 9.945 -3.107 -14.25 1 92 62 ILE B C 1
ATOM 1816 O O . ILE B 1 62 ? 9.836 -3.428 -13.062 1 92 62 ILE B O 1
ATOM 1820 N N . ALA B 1 63 ? 10.023 -3.91 -15.258 1 92.06 63 ALA B N 1
ATOM 1821 C CA . ALA B 1 63 ? 9.977 -5.344 -14.992 1 92.06 63 ALA B CA 1
ATOM 1822 C C . ALA B 1 63 ? 11.188 -5.793 -14.18 1 92.06 63 ALA B C 1
ATOM 1824 O O . ALA B 1 63 ? 11.078 -6.676 -13.32 1 92.06 63 ALA B O 1
ATOM 1825 N N . ALA B 1 64 ? 12.289 -5.23 -14.414 1 91.69 64 ALA B N 1
ATOM 1826 C CA . ALA B 1 64 ? 13.531 -5.598 -13.734 1 91.69 64 ALA B CA 1
ATOM 1827 C C . ALA B 1 64 ? 13.469 -5.238 -12.25 1 91.69 64 ALA B C 1
ATOM 1829 O O . ALA B 1 64 ? 14.062 -5.926 -11.414 1 91.69 64 ALA B O 1
ATOM 1830 N N . MET B 1 65 ? 12.727 -4.223 -11.938 1 94.12 65 MET B N 1
ATOM 1831 C CA . MET B 1 65 ? 12.695 -3.736 -10.562 1 94.12 65 MET B CA 1
ATOM 1832 C C . MET B 1 65 ? 11.539 -4.363 -9.789 1 94.12 65 MET B C 1
ATOM 1834 O O . MET B 1 65 ? 11.508 -4.297 -8.562 1 94.12 65 MET B O 1
ATOM 1838 N N . PHE B 1 66 ? 10.609 -4.969 -10.531 1 96.88 66 PHE B N 1
ATOM 1839 C CA . PHE B 1 66 ? 9.43 -5.543 -9.898 1 96.88 66 PHE B CA 1
ATOM 1840 C C . PHE B 1 66 ? 9.828 -6.562 -8.836 1 96.88 66 PHE B C 1
ATOM 1842 O O . PHE B 1 66 ? 10.648 -7.441 -9.086 1 96.88 66 PHE B O 1
ATOM 1849 N N . GLY B 1 67 ? 9.297 -6.301 -7.598 1 97.56 67 GLY B N 1
ATOM 1850 C CA . GLY B 1 67 ? 9.531 -7.254 -6.523 1 97.56 67 GLY B CA 1
ATOM 1851 C C . GLY B 1 67 ? 10.578 -6.785 -5.531 1 97.56 67 GLY B C 1
ATOM 1852 O O . GLY B 1 67 ? 10.695 -7.34 -4.438 1 97.56 67 GLY B O 1
ATOM 1853 N N . SER B 1 68 ? 11.344 -5.828 -5.84 1 97.44 68 SER B N 1
ATOM 1854 C CA . SER B 1 68 ? 12.359 -5.328 -4.91 1 97.44 68 SER B CA 1
ATOM 1855 C C . SER B 1 68 ? 11.711 -4.66 -3.701 1 97.44 68 SER B C 1
ATOM 1857 O O . SER B 1 68 ? 10.727 -3.93 -3.838 1 97.44 68 SER B O 1
ATOM 1859 N N . ILE B 1 69 ? 12.234 -4.957 -2.535 1 98.25 69 ILE B N 1
ATOM 1860 C CA . ILE B 1 69 ? 11.773 -4.352 -1.29 1 98.25 69 ILE B CA 1
ATOM 1861 C C . ILE B 1 69 ? 12.93 -3.596 -0.631 1 98.25 69 ILE B C 1
ATOM 1863 O O . ILE B 1 69 ? 14.039 -4.121 -0.511 1 98.25 69 ILE B O 1
ATOM 1867 N N . TYR B 1 70 ? 12.656 -2.391 -0.184 1 98.5 70 TYR B N 1
ATOM 1868 C CA . TYR B 1 70 ? 13.625 -1.544 0.496 1 98.5 70 TYR B CA 1
ATOM 1869 C C . TYR B 1 70 ? 13.18 -1.228 1.917 1 98.5 70 TYR B C 1
ATOM 1871 O O . TYR B 1 70 ? 11.992 -0.985 2.16 1 98.5 70 TYR B O 1
ATOM 1879 N N . MET B 1 71 ? 14.109 -1.27 2.824 1 98.75 71 MET B N 1
ATOM 1880 C CA . MET B 1 71 ? 13.945 -0.7 4.156 1 98.75 71 MET B CA 1
ATOM 1881 C C . MET B 1 71 ? 14.523 0.709 4.227 1 98.75 71 MET B C 1
ATOM 1883 O O . MET B 1 71 ? 15.625 0.955 3.734 1 98.75 71 MET B O 1
ATOM 1887 N N . MET B 1 72 ? 13.773 1.617 4.828 1 98.62 72 MET B N 1
ATOM 1888 C CA . MET B 1 72 ? 14.242 3 4.781 1 98.62 72 MET B CA 1
ATOM 1889 C C . MET B 1 72 ? 14.203 3.633 6.168 1 98.62 72 MET B C 1
ATOM 1891 O O . MET B 1 72 ? 13.391 3.248 7.012 1 98.62 72 MET B O 1
ATOM 1895 N N . ASP B 1 73 ? 15.07 4.461 6.469 1 98.81 73 ASP B N 1
ATOM 1896 C CA . ASP B 1 73 ? 15.148 5.441 7.547 1 98.81 73 ASP B CA 1
ATOM 1897 C C . ASP B 1 73 ? 15.562 6.812 7.016 1 98.81 73 ASP B C 1
ATOM 1899 O O . ASP B 1 73 ? 16.703 7.238 7.203 1 98.81 73 ASP B O 1
ATOM 1903 N N . ASN B 1 74 ? 14.586 7.504 6.402 1 98.81 74 ASN B N 1
ATOM 1904 C CA . ASN B 1 74 ? 14.844 8.727 5.652 1 98.81 74 ASN B CA 1
ATOM 1905 C C . ASN B 1 74 ? 14.656 9.969 6.52 1 98.81 74 ASN B C 1
ATOM 1907 O O . ASN B 1 74 ? 13.664 10.086 7.234 1 98.81 74 ASN B O 1
ATOM 1911 N N . PRO B 1 75 ? 15.531 10.891 6.453 1 98.69 75 PRO B N 1
AT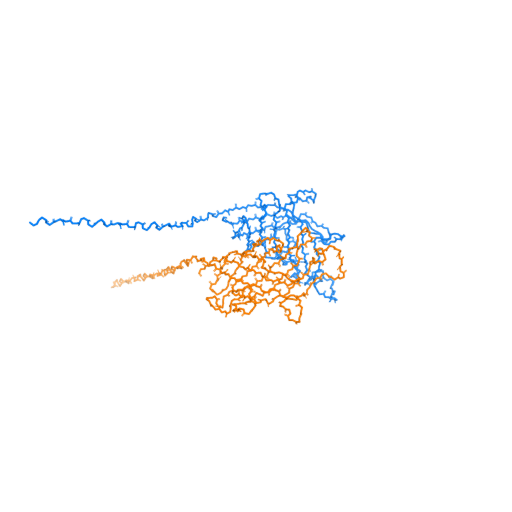OM 1912 C CA . PRO B 1 75 ? 15.305 12.133 7.195 1 98.69 75 PRO B CA 1
ATOM 1913 C C . PRO B 1 75 ? 14.195 12.984 6.594 1 98.69 75 PRO B C 1
ATOM 1915 O O . PRO B 1 75 ? 14.031 13.016 5.371 1 98.69 75 PRO B O 1
ATOM 1918 N N . LEU B 1 76 ? 13.453 13.656 7.43 1 98.81 76 LEU B N 1
ATOM 1919 C CA . LEU B 1 76 ? 12.461 14.656 7.078 1 98.81 76 LEU B CA 1
ATOM 1920 C C . LEU B 1 76 ? 12.961 16.062 7.398 1 98.81 76 LEU B C 1
ATOM 1922 O O . LEU B 1 76 ? 13.352 16.344 8.539 1 98.81 76 LEU B O 1
ATOM 1926 N N . THR B 1 77 ? 12.883 16.984 6.43 1 98.69 77 THR B N 1
ATOM 1927 C CA . THR B 1 77 ? 13.391 18.328 6.648 1 98.69 77 THR B CA 1
ATOM 1928 C C . THR B 1 77 ? 12.305 19.359 6.34 1 98.69 77 THR B C 1
ATOM 1930 O O . THR B 1 77 ? 11.328 19.062 5.648 1 98.69 77 THR B O 1
ATOM 1933 N N . ILE B 1 78 ? 12.531 20.562 6.82 1 97.75 78 ILE B N 1
ATOM 1934 C CA . ILE B 1 78 ? 11.531 21.625 6.676 1 97.75 78 ILE B CA 1
ATOM 1935 C C . ILE B 1 78 ? 11.641 22.25 5.289 1 97.75 78 ILE B C 1
ATOM 1937 O O . ILE B 1 78 ? 10.688 22.844 4.797 1 97.75 78 ILE B O 1
ATOM 1941 N N . THR B 1 79 ? 12.867 22.188 4.668 1 97.81 79 THR B N 1
ATOM 1942 C CA . THR B 1 79 ? 13.102 22.625 3.295 1 97.81 79 THR B CA 1
ATOM 1943 C C . THR B 1 79 ? 13.766 21.516 2.482 1 97.81 79 THR B C 1
ATOM 1945 O O . THR B 1 79 ? 14.203 20.5 3.039 1 97.81 79 THR B O 1
ATOM 1948 N N . PRO B 1 80 ? 13.852 21.641 1.197 1 97.81 80 PRO B N 1
ATOM 1949 C CA . PRO B 1 80 ? 14.484 20.609 0.381 1 97.81 80 PRO B CA 1
ATOM 1950 C C . PRO B 1 80 ? 15.984 20.5 0.613 1 97.81 80 PRO B C 1
ATOM 1952 O O . PRO B 1 80 ? 16.625 19.547 0.146 1 97.81 80 PRO B O 1
ATOM 1955 N N . ALA B 1 81 ? 16.547 21.438 1.326 1 96 81 ALA B N 1
ATOM 1956 C CA . ALA B 1 81 ? 17.969 21.375 1.638 1 96 81 ALA B CA 1
ATOM 1957 C C . ALA B 1 81 ? 18.25 20.422 2.795 1 96 81 ALA B C 1
ATOM 1959 O O . ALA B 1 81 ? 17.656 20.562 3.871 1 96 81 ALA B O 1
ATOM 1960 N N . LEU B 1 82 ? 19.203 19.484 2.586 1 89.31 82 LEU B N 1
ATOM 1961 C CA . LEU B 1 82 ? 19.484 18.453 3.578 1 89.31 82 LEU B CA 1
ATOM 1962 C C . LEU B 1 82 ? 20.047 19.062 4.855 1 89.31 82 LEU B C 1
ATOM 1964 O O . LEU B 1 82 ? 19.953 18.484 5.934 1 89.31 82 LEU B O 1
ATOM 1968 N N . ASN B 1 83 ? 20.641 20.188 4.73 1 91.88 83 ASN B N 1
ATOM 1969 C CA . ASN B 1 83 ? 21.234 20.828 5.902 1 91.88 83 ASN B CA 1
ATOM 1970 C C . ASN B 1 83 ? 20.234 21.703 6.637 1 91.88 83 ASN B C 1
ATOM 1972 O O . ASN B 1 83 ? 20.578 22.406 7.59 1 91.88 83 ASN B O 1
ATOM 1976 N N . SER B 1 84 ? 19.031 21.656 6.219 1 93.94 84 SER B N 1
ATOM 1977 C CA . SER B 1 84 ? 17.984 22.344 6.957 1 93.94 84 SER B CA 1
ATOM 1978 C C . SER B 1 84 ? 17.531 21.547 8.172 1 93.94 84 SER B C 1
ATOM 1980 O O . SER B 1 84 ? 18.062 20.469 8.438 1 93.94 84 SER B O 1
ATOM 1982 N N . THR B 1 85 ? 16.688 22.109 8.953 1 96.31 85 THR B N 1
ATOM 1983 C CA . THR B 1 85 ? 16.234 21.484 10.195 1 96.31 85 THR B CA 1
ATOM 1984 C C . THR B 1 85 ? 15.602 20.125 9.914 1 96.31 85 THR B C 1
ATOM 1986 O O . THR B 1 85 ? 14.68 20.016 9.102 1 96.31 85 THR B O 1
ATOM 1989 N N . VAL B 1 86 ? 16.188 19.109 10.547 1 97.81 86 VAL B N 1
ATOM 1990 C CA . VAL B 1 86 ? 15.586 17.781 10.523 1 97.81 86 VAL B CA 1
ATOM 1991 C C . VAL B 1 86 ? 14.438 17.703 11.531 1 97.81 86 VAL B C 1
ATOM 1993 O O . VAL B 1 86 ? 14.648 17.859 12.734 1 97.81 86 VAL B O 1
ATOM 1996 N N . MET B 1 87 ? 13.266 17.469 11.031 1 97.88 87 MET B N 1
ATOM 1997 C CA . MET B 1 87 ? 12.117 17.531 11.93 1 97.88 87 MET B CA 1
ATOM 1998 C C . MET B 1 87 ? 11.609 16.125 12.25 1 97.88 87 MET B C 1
ATOM 2000 O O . MET B 1 87 ? 10.75 15.945 13.117 1 97.88 87 MET B O 1
ATOM 2004 N N . GLY B 1 88 ? 12.062 15.086 11.523 1 98.62 88 GLY B N 1
ATOM 2005 C CA . GLY B 1 88 ? 11.602 13.727 11.773 1 98.62 88 GLY B CA 1
ATOM 2006 C C . GLY B 1 88 ? 12.281 12.695 10.898 1 98.62 88 GLY B C 1
ATOM 2007 O O . GLY B 1 88 ? 13.32 12.977 10.289 1 98.62 88 GLY B O 1
ATOM 2008 N N . ARG B 1 89 ? 11.719 11.477 10.969 1 98.81 89 ARG B N 1
ATOM 2009 C CA . ARG B 1 89 ? 12.18 10.32 10.203 1 98.81 89 ARG B CA 1
ATOM 2010 C C . ARG B 1 89 ? 11.008 9.57 9.578 1 98.81 89 ARG B C 1
ATOM 2012 O O . ARG B 1 89 ? 9.969 9.391 10.219 1 98.81 89 ARG B O 1
ATOM 2019 N N . ALA B 1 90 ? 11.172 9.242 8.352 1 98.88 90 ALA B N 1
ATOM 2020 C CA . ALA B 1 90 ? 10.289 8.266 7.738 1 98.88 90 ALA B CA 1
ATOM 2021 C C . ALA B 1 90 ? 10.883 6.859 7.82 1 98.88 90 ALA B C 1
ATOM 2023 O O . ALA B 1 90 ? 11.969 6.605 7.289 1 98.88 90 ALA B O 1
ATOM 2024 N N . GLN B 1 91 ? 10.188 5.957 8.469 1 98.88 91 GLN B N 1
ATOM 2025 C CA . GLN B 1 91 ? 10.68 4.609 8.719 1 98.88 91 GLN B CA 1
ATOM 2026 C C . GLN B 1 91 ? 9.672 3.559 8.266 1 98.88 91 GLN B C 1
ATOM 2028 O O . GLN B 1 91 ? 8.484 3.648 8.586 1 98.88 91 GLN B O 1
ATOM 2033 N N . GLY B 1 92 ? 10.148 2.652 7.43 1 98.62 92 GLY B N 1
ATOM 2034 C CA . GLY B 1 92 ? 9.281 1.609 6.902 1 98.62 92 GLY B CA 1
ATOM 2035 C C . GLY B 1 92 ? 9.852 0.923 5.676 1 98.62 92 GLY B C 1
ATOM 2036 O O . GLY B 1 92 ? 11.07 0.834 5.52 1 98.62 92 GLY B O 1
ATOM 2037 N N . ILE B 1 93 ? 8.938 0.376 4.887 1 98.5 93 ILE B N 1
ATOM 2038 C CA . ILE B 1 93 ? 9.336 -0.337 3.68 1 98.5 93 ILE B CA 1
ATOM 2039 C C . ILE B 1 93 ? 8.625 0.259 2.467 1 98.5 93 ILE B C 1
ATOM 2041 O O . ILE B 1 93 ? 7.516 0.778 2.584 1 98.5 93 ILE B O 1
ATOM 2045 N N . TYR B 1 94 ? 9.289 0.262 1.422 1 98.31 94 TYR B N 1
ATOM 2046 C CA . TYR B 1 94 ? 8.602 0.389 0.145 1 98.31 94 TYR B CA 1
ATOM 2047 C C . TYR B 1 94 ? 9.047 -0.696 -0.828 1 98.31 94 TYR B C 1
ATOM 2049 O O . TYR B 1 94 ? 10.195 -1.143 -0.785 1 98.31 94 TYR B O 1
ATOM 2057 N N . GLY B 1 95 ? 8.125 -1.16 -1.622 1 98.25 95 GLY B N 1
ATOM 2058 C CA . GLY B 1 95 ? 8.375 -2.199 -2.607 1 98.25 95 GLY B CA 1
ATOM 2059 C C . GLY B 1 95 ? 7.98 -1.795 -4.016 1 98.25 95 GLY B C 1
ATOM 2060 O O . GLY B 1 95 ? 6.988 -1.091 -4.211 1 98.25 95 GLY B O 1
ATOM 2061 N N . MET B 1 96 ? 8.766 -2.301 -4.977 1 97.81 96 MET B N 1
ATOM 2062 C CA . MET B 1 96 ? 8.43 -2.113 -6.387 1 97.81 96 MET B CA 1
ATOM 2063 C C . MET B 1 96 ? 7.273 -3.016 -6.801 1 97.81 96 MET B C 1
ATOM 2065 O O . MET B 1 96 ? 7.477 -4.188 -7.125 1 97.81 96 MET B O 1
ATOM 2069 N N . SER B 1 97 ? 6.109 -2.363 -6.902 1 98 97 SER B N 1
ATOM 2070 C CA . SER B 1 97 ? 4.902 -3.18 -6.934 1 98 97 SER B CA 1
ATOM 2071 C C . SER B 1 97 ? 4.219 -3.105 -8.297 1 98 97 SER B C 1
ATOM 2073 O O . SER B 1 97 ? 3.051 -3.477 -8.43 1 98 97 SER B O 1
ATOM 2075 N N . SER B 1 98 ? 4.82 -2.568 -9.266 1 96 98 SER B N 1
ATOM 2076 C CA . SER B 1 98 ? 4.258 -2.531 -10.617 1 96 98 SER B CA 1
ATOM 2077 C C . SER B 1 98 ? 5.129 -3.311 -11.594 1 96 98 SER B C 1
ATOM 2079 O O . SER B 1 98 ? 6.355 -3.26 -11.523 1 96 98 SER B O 1
ATOM 2081 N N . GLN B 1 99 ? 4.426 -3.926 -12.461 1 93.31 99 GLN B N 1
ATOM 2082 C CA . GLN B 1 99 ? 5.137 -4.691 -13.477 1 93.31 99 GLN B CA 1
ATOM 2083 C C . GLN B 1 99 ? 5.066 -3.994 -14.836 1 93.31 99 GLN B C 1
ATOM 2085 O O . GLN B 1 99 ? 5.867 -4.277 -15.727 1 93.31 99 GLN B O 1
ATOM 2090 N N . HIS B 1 100 ? 3.998 -3.127 -14.875 1 85.75 100 HIS B N 1
ATOM 2091 C CA . HIS B 1 100 ? 3.709 -2.631 -16.219 1 85.75 100 HIS B CA 1
ATOM 2092 C C . HIS B 1 100 ? 3.475 -1.124 -16.203 1 85.75 100 HIS B C 1
ATOM 2094 O O . HIS B 1 100 ? 2.992 -0.573 -15.219 1 85.75 100 HIS B O 1
ATOM 2100 N N . ASP B 1 101 ? 3.863 -0.532 -17.328 1 85.38 101 ASP B N 1
ATOM 2101 C CA . ASP B 1 101 ? 3.414 0.784 -17.781 1 85.38 101 ASP B CA 1
ATOM 2102 C C . ASP B 1 101 ? 3.99 1.889 -16.891 1 85.38 101 ASP B C 1
ATOM 2104 O O . ASP B 1 101 ? 4.438 2.922 -17.406 1 85.38 101 ASP B O 1
ATOM 2108 N N . GLU B 1 102 ? 3.906 1.642 -15.547 1 90.56 102 GLU B N 1
ATOM 2109 C CA . GLU B 1 102 ? 4.402 2.682 -14.648 1 90.56 102 GLU B CA 1
ATOM 2110 C C . GLU B 1 102 ? 5.145 2.078 -13.461 1 90.56 102 GLU B C 1
ATOM 2112 O O . GLU B 1 102 ? 4.773 1.01 -12.969 1 90.56 102 GLU B O 1
ATOM 2117 N N . LEU B 1 103 ? 6.164 2.834 -13.109 1 93.62 103 LEU B N 1
ATOM 2118 C CA . LEU B 1 103 ? 6.867 2.438 -11.898 1 93.62 103 LEU B CA 1
ATOM 2119 C C . LEU B 1 103 ? 6.121 2.922 -10.656 1 93.62 103 LEU B C 1
ATOM 2121 O O . LEU B 1 103 ? 6.023 4.129 -10.422 1 93.62 103 LEU B O 1
ATOM 2125 N N . SER B 1 104 ? 5.609 1.976 -9.945 1 96.75 104 SER B N 1
ATOM 2126 C CA . SER B 1 104 ? 4.859 2.311 -8.734 1 96.75 104 SER B CA 1
ATOM 2127 C C . SER B 1 104 ? 5.379 1.536 -7.531 1 96.75 104 SER B C 1
ATOM 2129 O O . SER B 1 104 ? 5.617 0.329 -7.617 1 96.75 104 SER B O 1
ATOM 2131 N N . LEU B 1 105 ? 5.551 2.281 -6.461 1 97.56 105 LEU B N 1
ATOM 2132 C CA . LEU B 1 105 ? 5.938 1.688 -5.188 1 97.56 105 LEU B CA 1
ATOM 2133 C C . LEU B 1 105 ? 4.715 1.449 -4.305 1 97.56 105 LEU B C 1
ATOM 2135 O O . LEU B 1 105 ? 3.729 2.182 -4.395 1 97.56 105 LEU B O 1
ATOM 2139 N N . LEU B 1 106 ? 4.73 0.399 -3.564 1 98.38 106 LEU B N 1
ATOM 2140 C CA . LEU B 1 106 ? 3.869 0.321 -2.389 1 98.38 106 LEU B CA 1
ATOM 2141 C C . LEU B 1 106 ? 4.594 0.835 -1.148 1 98.38 106 LEU B C 1
ATOM 2143 O O . LEU B 1 106 ? 5.613 0.273 -0.742 1 98.38 106 LEU B O 1
ATOM 2147 N N . MET B 1 107 ? 3.977 1.856 -0.596 1 98.5 107 MET B N 1
ATOM 2148 C CA . MET B 1 107 ? 4.543 2.475 0.6 1 98.5 107 MET B CA 1
ATOM 2149 C C . MET B 1 107 ? 3.859 1.95 1.858 1 98.5 107 MET B C 1
ATOM 2151 O O . MET B 1 107 ? 2.631 1.942 1.944 1 98.5 107 MET B O 1
ATOM 2155 N N . THR B 1 108 ? 4.578 1.498 2.789 1 98.5 108 THR B N 1
ATOM 2156 C CA . THR B 1 108 ? 4.168 1.171 4.148 1 98.5 108 THR B CA 1
ATOM 2157 C C . THR B 1 108 ? 5.156 1.738 5.164 1 98.5 108 THR B C 1
ATOM 2159 O O . THR B 1 108 ? 6.184 1.117 5.453 1 98.5 108 THR B O 1
ATOM 2162 N N . LEU B 1 109 ? 4.797 2.908 5.688 1 98.38 109 LEU B N 1
ATOM 2163 C CA . LEU B 1 109 ? 5.797 3.562 6.527 1 98.38 109 LEU B CA 1
ATOM 2164 C C . LEU B 1 109 ? 5.133 4.5 7.531 1 98.38 109 LEU B C 1
ATOM 2166 O O . LEU B 1 109 ? 3.932 4.762 7.441 1 98.38 109 LEU B O 1
ATOM 2170 N N . THR B 1 110 ? 5.898 4.875 8.469 1 98.88 110 THR B N 1
ATOM 2171 C CA . THR B 1 110 ? 5.52 5.832 9.508 1 98.88 110 THR B CA 1
ATOM 2172 C C . THR B 1 110 ? 6.406 7.07 9.445 1 98.88 110 THR B C 1
ATOM 2174 O O . THR B 1 110 ? 7.625 6.961 9.289 1 98.88 110 THR B O 1
ATOM 2177 N N . TYR B 1 111 ? 5.789 8.172 9.461 1 98.88 111 TYR B N 1
ATOM 2178 C CA . TYR B 1 111 ? 6.488 9.43 9.664 1 98.88 111 TYR B CA 1
ATOM 2179 C C . TYR B 1 111 ? 6.504 9.82 11.141 1 98.88 111 TYR B C 1
ATOM 2181 O O . TYR B 1 111 ? 5.445 10.023 11.742 1 98.88 111 TYR B O 1
ATOM 2189 N N . ASN B 1 112 ? 7.645 9.852 11.672 1 98.88 112 ASN B N 1
ATOM 2190 C CA . ASN B 1 112 ? 7.836 10.148 13.086 1 98.88 112 ASN B CA 1
ATOM 2191 C C . ASN B 1 112 ? 8.5 11.5 13.297 1 98.88 112 ASN B C 1
ATOM 2193 O O . ASN B 1 112 ? 9.617 11.734 12.812 1 98.88 112 ASN B O 1
ATOM 2197 N N . PHE B 1 113 ? 7.875 12.383 14.039 1 98.81 113 PHE B N 1
ATOM 2198 C CA . PHE B 1 113 ? 8.422 13.719 14.273 1 98.81 113 PHE B CA 1
ATOM 2199 C C . PHE B 1 113 ? 9.211 13.758 15.57 1 98.81 113 PHE B C 1
ATOM 2201 O O . PHE B 1 113 ? 8.75 13.266 16.594 1 98.81 113 PHE B O 1
ATOM 2208 N N . ILE B 1 114 ? 10.344 14.453 15.523 1 98.56 114 ILE B N 1
ATOM 2209 C CA . ILE B 1 114 ? 11.242 14.383 16.672 1 98.56 114 ILE B CA 1
ATOM 2210 C C . ILE B 1 114 ? 11.531 15.789 17.188 1 98.56 114 ILE B C 1
ATOM 2212 O O . ILE B 1 114 ? 12.195 15.953 18.203 1 98.56 114 ILE B O 1
ATOM 2216 N N . THR B 1 115 ? 11.141 16.828 16.5 1 97.44 115 THR B N 1
ATOM 2217 C CA . THR B 1 115 ? 11.258 18.219 16.953 1 97.44 115 THR B CA 1
ATOM 2218 C C . THR B 1 115 ? 10.031 19.016 16.516 1 97.44 115 THR B C 1
ATOM 2220 O O . THR B 1 115 ? 9.211 18.547 15.734 1 97.44 115 THR B O 1
ATOM 2223 N N . GLY B 1 116 ? 9.938 20.219 17.094 1 96 116 GLY B N 1
ATOM 2224 C CA . GLY B 1 116 ? 8.875 21.109 16.672 1 96 116 GLY B CA 1
ATOM 2225 C C . GLY B 1 116 ? 7.535 20.781 17.312 1 96 116 GLY B C 1
ATOM 2226 O O . GLY B 1 116 ? 7.469 20.031 18.281 1 96 116 GLY B O 1
ATOM 2227 N N . PRO B 1 117 ? 6.453 21.328 16.75 1 96.38 117 PRO B N 1
ATOM 2228 C CA . PRO B 1 117 ? 5.141 21.234 17.406 1 96.38 117 PRO B CA 1
ATOM 2229 C C . PRO B 1 117 ? 4.578 19.812 17.406 1 96.38 117 PRO B C 1
ATOM 2231 O O . PRO B 1 117 ? 3.695 19.5 18.219 1 96.38 117 PRO B O 1
ATOM 2234 N N . TYR B 1 118 ? 5.133 18.984 16.594 1 97.75 118 TYR B N 1
ATOM 2235 C CA . TYR B 1 118 ? 4.566 17.641 16.484 1 97.75 118 TYR B CA 1
ATOM 2236 C C . TYR B 1 118 ? 5.496 16.609 17.109 1 97.75 118 TYR B C 1
ATOM 2238 O O . TYR B 1 118 ? 5.32 15.406 16.906 1 97.75 118 TYR B O 1
ATOM 2246 N N . ASN B 1 119 ? 6.434 17.062 17.828 1 98.31 119 ASN B N 1
ATOM 2247 C CA . ASN B 1 119 ? 7.414 16.188 18.453 1 98.31 119 ASN B CA 1
ATOM 2248 C C . ASN B 1 119 ? 6.742 15.086 19.266 1 98.31 119 ASN B C 1
ATOM 2250 O O . ASN B 1 119 ? 5.828 15.344 20.047 1 98.31 119 ASN B O 1
ATOM 2254 N N . GLY B 1 120 ? 7.23 13.852 19.031 1 98.38 120 GLY B N 1
ATOM 2255 C CA . GLY B 1 120 ? 6.703 12.711 19.766 1 98.38 120 GLY B CA 1
ATOM 2256 C C . GLY B 1 120 ? 5.477 12.094 19.109 1 98.38 120 GLY B C 1
ATOM 2257 O O . GLY B 1 120 ? 4.961 11.078 19.578 1 98.38 120 GLY B O 1
ATOM 2258 N N . SER B 1 121 ? 5.008 12.664 18.016 1 98.81 121 SER B N 1
ATOM 2259 C CA . SER B 1 121 ? 3.836 12.172 17.297 1 98.81 121 SER B CA 1
ATOM 2260 C C . SER B 1 121 ? 4.227 11.562 15.953 1 98.81 121 SER B C 1
ATOM 2262 O O . SER B 1 121 ? 5.293 11.867 15.414 1 98.81 121 SER B O 1
ATOM 2264 N N . SER B 1 122 ? 3.381 10.703 15.461 1 98.88 122 SER B N 1
ATOM 2265 C CA . SER B 1 122 ? 3.641 10.055 14.18 1 98.88 122 SER B CA 1
ATOM 2266 C C . SER B 1 122 ? 2.34 9.75 13.438 1 98.88 122 SER B C 1
ATOM 2268 O O . SER B 1 122 ? 1.259 9.805 14.023 1 98.88 122 SER B O 1
ATOM 2270 N N . PHE B 1 123 ? 2.469 9.547 12.203 1 98.75 123 PHE B N 1
ATOM 2271 C CA . PHE B 1 123 ? 1.379 8.961 11.43 1 98.75 123 PHE B CA 1
ATOM 2272 C C . PHE B 1 123 ? 1.913 7.961 10.406 1 98.75 123 PHE B C 1
ATOM 2274 O O . PHE B 1 123 ? 3.094 8 10.055 1 98.75 123 PHE B O 1
ATOM 2281 N N . SER B 1 124 ? 1.03 7.062 9.953 1 98.81 124 SER B N 1
ATOM 2282 C CA . SER B 1 124 ? 1.423 6.008 9.023 1 98.81 124 SER B CA 1
ATOM 2283 C C . SER B 1 124 ? 0.615 6.078 7.73 1 98.81 124 SER B C 1
ATOM 2285 O O . SER B 1 124 ? -0.523 6.555 7.73 1 98.81 124 SER B O 1
ATOM 2287 N N . VAL B 1 125 ? 1.266 5.641 6.66 1 98.69 125 VAL B N 1
ATOM 2288 C CA . VAL B 1 125 ? 0.606 5.578 5.359 1 98.69 125 VAL B CA 1
ATOM 2289 C C . VAL B 1 125 ? 0.774 4.18 4.766 1 98.69 125 VAL B C 1
ATOM 2291 O O . VAL B 1 125 ? 1.769 3.502 5.031 1 98.69 125 VAL B O 1
ATOM 2294 N N . ILE B 1 126 ? -0.165 3.73 4.078 1 98.19 126 ILE B N 1
ATOM 2295 C CA . ILE B 1 126 ? -0.118 2.574 3.189 1 98.19 126 ILE B CA 1
ATOM 2296 C C . ILE B 1 126 ? -0.765 2.924 1.852 1 98.19 126 ILE B C 1
ATOM 2298 O O . ILE B 1 126 ? -1.953 3.25 1.796 1 98.19 126 ILE B O 1
ATOM 2302 N N . GLY B 1 127 ? 0.049 2.879 0.778 1 97.44 127 GLY B N 1
ATOM 2303 C CA . GLY B 1 127 ? -0.564 3.215 -0.497 1 97.44 127 GLY B CA 1
ATOM 2304 C C . GLY B 1 127 ? 0.414 3.184 -1.655 1 97.44 127 GLY B C 1
ATOM 2305 O O . GLY B 1 127 ? 1.624 3.07 -1.45 1 97.44 127 GLY B O 1
ATOM 2306 N N . ARG B 1 128 ? -0.16 3.238 -2.777 1 97.31 128 ARG B N 1
ATOM 2307 C CA . ARG B 1 128 ? 0.612 3.256 -4.016 1 97.31 128 ARG B CA 1
ATOM 2308 C C . ARG B 1 128 ? 1.291 4.605 -4.219 1 97.31 128 ARG B C 1
ATOM 2310 O O . ARG B 1 128 ? 0.717 5.648 -3.9 1 97.31 128 ARG B O 1
ATOM 2317 N N . ASN B 1 129 ? 2.49 4.57 -4.719 1 97.5 129 ASN B N 1
ATOM 2318 C CA . ASN B 1 129 ? 3.295 5.738 -5.055 1 97.5 129 ASN B CA 1
ATOM 2319 C C . ASN B 1 129 ? 3.844 5.648 -6.477 1 97.5 129 ASN B C 1
ATOM 2321 O O . ASN B 1 129 ? 4.977 5.211 -6.68 1 97.5 129 ASN B O 1
ATOM 2325 N N . PRO B 1 130 ? 3.004 6.016 -7.457 1 96.62 130 PRO B N 1
ATOM 2326 C CA . PRO B 1 130 ? 3.502 6.062 -8.836 1 96.62 130 PRO B CA 1
ATOM 2327 C C . PRO B 1 130 ? 4.473 7.219 -9.07 1 96.62 130 PRO B C 1
ATOM 2329 O O . PRO B 1 130 ? 4.043 8.359 -9.258 1 96.62 130 PRO B O 1
ATOM 2332 N N . ILE B 1 131 ? 5.695 7.02 -9.195 1 93.25 131 ILE B N 1
ATOM 2333 C CA . ILE B 1 131 ? 6.734 8.023 -9 1 93.25 131 ILE B CA 1
ATOM 2334 C C . ILE B 1 131 ? 6.758 8.984 -10.188 1 93.25 131 ILE B C 1
ATOM 2336 O O . ILE B 1 131 ? 7.266 10.102 -10.078 1 93.25 131 ILE B O 1
ATOM 2340 N N . ALA B 1 132 ? 6.211 8.555 -11.336 1 91.56 132 ALA B N 1
ATOM 2341 C CA . ALA B 1 132 ? 6.234 9.422 -12.508 1 91.56 132 ALA B CA 1
ATOM 2342 C C . ALA B 1 132 ? 5.078 10.422 -12.477 1 91.56 132 ALA B C 1
ATOM 2344 O O . ALA B 1 132 ? 5.051 11.383 -13.25 1 91.56 132 ALA B O 1
ATOM 2345 N N . SER B 1 133 ? 4.121 10.219 -11.602 1 94.56 133 SER B N 1
ATOM 2346 C CA . SER B 1 133 ? 3.004 11.148 -11.477 1 94.56 133 SER B CA 1
ATOM 2347 C C . SER B 1 133 ? 3.451 12.461 -10.836 1 94.56 133 SER B C 1
ATOM 2349 O O . SER B 1 133 ? 4.27 12.469 -9.914 1 94.56 133 SER B O 1
ATOM 2351 N N . GLU B 1 134 ? 2.889 13.508 -11.289 1 95.94 134 GLU B N 1
ATOM 2352 C CA . GLU B 1 134 ? 3.232 14.82 -10.773 1 95.94 134 GLU B CA 1
ATOM 2353 C C . GLU B 1 134 ? 2.9 14.93 -9.281 1 95.94 134 GLU B C 1
ATOM 2355 O O . GLU B 1 134 ? 3.707 15.43 -8.5 1 95.94 134 GLU B O 1
ATOM 2360 N N . VAL B 1 135 ? 1.692 14.602 -8.961 1 97.5 135 VAL B N 1
ATOM 2361 C CA . VAL B 1 135 ? 1.23 14.562 -7.574 1 97.5 135 VAL B CA 1
ATOM 2362 C C . VAL B 1 135 ? 0.686 13.18 -7.25 1 97.5 135 VAL B C 1
ATOM 2364 O O . VAL B 1 135 ? -0.101 12.617 -8.016 1 97.5 135 VAL B O 1
ATOM 2367 N N . ARG B 1 136 ? 1.175 12.633 -6.176 1 97.94 136 ARG B N 1
ATOM 2368 C CA . ARG B 1 136 ? 0.727 11.328 -5.707 1 97.94 136 ARG B CA 1
ATOM 2369 C C . ARG B 1 136 ? -0.007 11.445 -4.375 1 97.94 136 ARG B C 1
ATOM 2371 O O . ARG B 1 136 ? 0.375 12.25 -3.52 1 97.94 136 ARG B O 1
ATOM 2378 N N . GLU B 1 137 ? -1.026 10.664 -4.246 1 98.38 137 GLU B N 1
ATOM 2379 C CA . GLU B 1 137 ? -1.814 10.648 -3.016 1 98.38 137 GLU B CA 1
ATOM 2380 C C . GLU B 1 137 ? -1.707 9.297 -2.309 1 98.38 137 GLU B C 1
ATOM 2382 O O . GLU B 1 137 ? -1.774 8.25 -2.949 1 98.38 137 GLU B O 1
ATOM 2387 N N . MET B 1 138 ? -1.499 9.32 -0.999 1 98.56 138 MET B N 1
ATOM 2388 C CA . MET B 1 138 ? -1.517 8.133 -0.154 1 98.56 138 MET B CA 1
ATOM 2389 C C . MET B 1 138 ? -2.391 8.352 1.077 1 98.56 138 MET B C 1
ATOM 2391 O O . MET B 1 138 ? -2.395 9.438 1.654 1 98.56 138 MET B O 1
ATOM 2395 N N . PRO B 1 139 ? -3.092 7.406 1.434 1 98.5 139 PRO B N 1
ATOM 2396 C CA . PRO B 1 139 ? -3.924 7.594 2.625 1 98.5 139 PRO B CA 1
ATOM 2397 C C . PRO B 1 139 ? -3.125 7.496 3.924 1 98.5 139 PRO B C 1
ATOM 2399 O O . PRO B 1 139 ? -2.201 6.684 4.023 1 98.5 139 PRO B O 1
ATOM 2402 N N . VAL B 1 140 ? -3.475 8.289 4.926 1 98.62 140 VAL B N 1
ATOM 2403 C CA . VAL B 1 140 ? -3.061 8.125 6.316 1 98.62 140 VAL B CA 1
ATOM 2404 C C . VAL B 1 140 ? -3.957 7.102 7.004 1 98.62 140 VAL B C 1
ATOM 2406 O O . VAL B 1 140 ? -5.184 7.242 7.008 1 98.62 140 VAL B O 1
ATOM 2409 N N . VAL B 1 141 ? -3.328 6.176 7.641 1 97.88 141 VAL B N 1
ATOM 2410 C CA . VAL B 1 141 ? -4.133 5.059 8.125 1 97.88 141 VAL B CA 1
ATOM 2411 C C . VAL B 1 141 ? -4.152 5.062 9.656 1 97.88 141 VAL B C 1
ATOM 2413 O O . VAL B 1 141 ? -4.863 4.27 10.273 1 97.88 141 VAL B O 1
ATOM 2416 N N . GLY B 1 142 ? -3.391 5.902 10.281 1 97.94 142 GLY B N 1
ATOM 2417 C CA . GLY B 1 142 ? -3.355 6.039 11.727 1 97.94 142 GLY B CA 1
ATOM 2418 C C . GLY B 1 142 ? -2.246 6.949 12.211 1 97.94 142 GLY B C 1
ATOM 2419 O O . GLY B 1 142 ? -1.414 7.402 11.422 1 97.94 142 GLY B O 1
ATOM 2420 N N . GLY B 1 143 ? -2.314 7.25 13.531 1 98.31 143 GLY B N 1
ATOM 2421 C CA . GLY B 1 143 ? -1.297 8.086 14.148 1 98.31 143 GLY B CA 1
ATOM 2422 C C . GLY B 1 143 ? -1.177 7.871 15.648 1 98.31 143 GLY B C 1
ATOM 2423 O O . GLY B 1 143 ? -1.968 7.133 16.234 1 98.31 143 GLY B O 1
ATOM 2424 N N . THR B 1 144 ? -0.134 8.359 16.156 1 98.56 144 THR B N 1
ATOM 2425 C CA . THR B 1 144 ? 0.118 8.297 17.594 1 98.56 144 THR B CA 1
ATOM 2426 C C . THR B 1 144 ? 0.385 9.688 18.156 1 98.56 144 THR B C 1
ATOM 2428 O O . THR B 1 144 ? 0.583 10.648 17.406 1 98.56 144 THR B O 1
ATOM 2431 N N . GLY B 1 145 ? 0.4 9.852 19.516 1 97.81 145 GLY B N 1
ATOM 2432 C CA . GLY B 1 145 ? 0.596 11.156 20.125 1 97.81 145 GLY B CA 1
ATOM 2433 C C . GLY B 1 145 ? -0.519 12.133 19.797 1 97.81 145 GLY B C 1
ATOM 2434 O O . GLY B 1 145 ? -1.697 11.828 19.984 1 97.81 145 GLY B O 1
ATOM 2435 N N . MET B 1 146 ? -0.097 13.305 19.297 1 96.69 146 MET B N 1
ATOM 2436 C CA . MET B 1 146 ? -1.062 14.328 18.922 1 96.69 146 MET B CA 1
ATOM 2437 C C . MET B 1 146 ? -1.986 13.82 17.812 1 96.69 146 MET B C 1
ATOM 2439 O O . MET B 1 146 ? -3.105 14.312 17.656 1 96.69 146 MET B O 1
ATOM 2443 N N . PHE B 1 147 ? -1.581 12.875 17.109 1 97.88 147 PHE B N 1
ATOM 2444 C CA . PHE B 1 147 ? -2.322 12.406 15.945 1 97.88 147 PHE B CA 1
ATOM 2445 C C . PHE B 1 147 ? -3.068 11.117 16.266 1 97.88 147 PHE B C 1
ATOM 2447 O O . PHE B 1 147 ? -3.432 10.367 15.359 1 97.88 147 PHE B O 1
ATOM 2454 N N . ARG B 1 148 ? -3.264 10.758 17.484 1 96.94 148 ARG B N 1
ATOM 2455 C CA . ARG B 1 148 ? -4.031 9.57 17.828 1 96.94 148 ARG B CA 1
ATOM 2456 C C . ARG B 1 148 ? -5.352 9.523 17.078 1 96.94 148 ARG B C 1
ATOM 2458 O O . ARG B 1 148 ? -6.039 10.539 16.938 1 96.94 148 ARG B O 1
ATOM 2465 N N . LEU B 1 149 ? -5.672 8.359 16.438 1 95.88 149 LEU B N 1
ATOM 2466 C CA . LEU B 1 149 ? -6.891 8.078 15.688 1 95.88 149 LEU B CA 1
ATOM 2467 C C . LEU B 1 149 ? -6.918 8.875 14.383 1 95.88 149 LEU B C 1
ATOM 2469 O O . LEU B 1 149 ? -7.988 9.086 13.805 1 95.88 149 LEU B O 1
ATOM 2473 N N . ALA B 1 150 ? -5.793 9.367 13.969 1 97.19 150 ALA B N 1
ATOM 2474 C CA . ALA B 1 150 ? -5.734 10.211 12.781 1 97.19 150 ALA B CA 1
ATOM 2475 C C . ALA B 1 150 ? -6.148 9.438 11.531 1 97.19 150 ALA B C 1
ATOM 2477 O O . ALA B 1 150 ? -5.797 8.266 11.383 1 97.19 150 ALA B O 1
ATOM 2478 N N . ARG B 1 151 ? -6.816 10.086 10.695 1 97.06 151 ARG B N 1
ATOM 2479 C CA . ARG B 1 151 ? -7.023 9.797 9.281 1 97.06 151 ARG B CA 1
ATOM 2480 C C . ARG B 1 151 ? -6.625 10.984 8.406 1 97.06 151 ARG B C 1
ATOM 2482 O O . ARG B 1 151 ? -6.488 12.102 8.906 1 97.06 151 ARG B O 1
ATOM 2489 N N . GLY B 1 152 ? -6.434 10.727 7.207 1 97.81 152 GLY B N 1
ATOM 2490 C CA . GLY B 1 152 ? -6.039 11.82 6.328 1 97.81 152 GLY B CA 1
ATOM 2491 C C . GLY B 1 152 ? -5.453 11.336 5.012 1 97.81 152 GLY B C 1
ATOM 2492 O O . GLY B 1 152 ? -5.719 10.219 4.578 1 97.81 152 GLY B O 1
ATOM 2493 N N . TYR B 1 153 ? -4.738 12.211 4.344 1 97.94 153 TYR B N 1
ATOM 2494 C CA . TYR B 1 153 ? -4.07 11.914 3.084 1 97.94 153 TYR B CA 1
ATOM 2495 C C . TYR B 1 153 ? -2.801 12.742 2.93 1 97.94 153 TYR B C 1
ATOM 2497 O O . TYR B 1 153 ? -2.707 13.852 3.463 1 97.94 153 TYR B O 1
ATOM 2505 N N . CYS B 1 154 ? -1.935 12.141 2.246 1 97.81 154 CYS B N 1
ATOM 2506 C CA . CYS B 1 154 ? -0.669 12.766 1.883 1 97.81 154 CYS B CA 1
ATOM 2507 C C . CYS B 1 154 ? -0.604 13.031 0.384 1 97.81 154 CYS B C 1
ATOM 2509 O O . CYS B 1 154 ? -0.888 12.148 -0.423 1 97.81 154 CYS B O 1
ATOM 2511 N N . LEU B 1 155 ? -0.22 14.195 0.104 1 98.56 155 LEU B N 1
ATOM 2512 C CA . LEU B 1 155 ? 0.151 14.523 -1.267 1 98.56 155 LEU B CA 1
ATOM 2513 C C . LEU B 1 155 ? 1.664 14.664 -1.401 1 98.56 155 LEU B C 1
ATOM 2515 O O . LEU B 1 155 ? 2.289 15.438 -0.678 1 98.56 155 LEU B O 1
ATOM 2519 N N . ALA B 1 156 ? 2.191 13.883 -2.258 1 98.56 156 ALA B N 1
ATOM 2520 C CA . ALA B 1 156 ? 3.637 13.852 -2.467 1 98.56 156 ALA B CA 1
ATOM 2521 C C . ALA B 1 156 ? 4 14.383 -3.85 1 98.56 156 ALA B C 1
ATOM 2523 O O . ALA B 1 156 ? 3.322 14.086 -4.836 1 98.56 156 ALA B O 1
ATOM 2524 N N . LYS B 1 157 ? 5.031 15.156 -3.926 1 98.25 157 LYS B N 1
ATOM 2525 C CA . LYS B 1 157 ? 5.609 15.672 -5.164 1 98.25 157 LYS B CA 1
ATOM 2526 C C . LYS B 1 157 ? 7.129 15.531 -5.164 1 98.25 157 LYS B C 1
ATOM 2528 O O . LYS B 1 157 ? 7.797 15.938 -4.211 1 98.25 157 LYS B O 1
ATOM 2533 N N . THR B 1 158 ? 7.625 15.008 -6.242 1 97.94 158 THR B N 1
ATOM 2534 C CA . THR B 1 158 ? 9.078 14.898 -6.34 1 97.94 158 THR B CA 1
ATOM 2535 C C . THR B 1 158 ? 9.711 16.266 -6.555 1 97.94 158 THR B C 1
ATOM 2537 O O . THR B 1 158 ? 9.344 16.984 -7.484 1 97.94 158 THR B O 1
ATOM 2540 N N . TYR B 1 159 ? 10.586 16.609 -5.73 1 97.88 159 TYR B N 1
ATOM 2541 C CA . TYR B 1 159 ? 11.32 17.875 -5.848 1 97.88 159 TYR B CA 1
ATOM 2542 C C . TYR B 1 159 ? 12.555 17.703 -6.723 1 97.88 159 TYR B C 1
ATOM 2544 O O . TYR B 1 159 ? 12.828 18.531 -7.59 1 97.88 159 TYR B O 1
ATOM 2552 N N . SER B 1 160 ? 13.289 16.625 -6.496 1 96.62 160 SER B N 1
ATOM 2553 C CA . SER B 1 160 ? 14.469 16.328 -7.305 1 96.62 160 SER B CA 1
ATOM 2554 C C . SER B 1 160 ? 14.812 14.844 -7.262 1 96.62 160 SER B C 1
ATOM 2556 O O . SER B 1 160 ? 14.438 14.148 -6.316 1 96.62 160 SER B O 1
ATOM 2558 N N . THR B 1 161 ? 15.422 14.422 -8.336 1 94.94 161 THR B N 1
ATOM 2559 C CA . THR B 1 161 ? 15.922 13.055 -8.398 1 94.94 161 THR B CA 1
ATOM 2560 C C . THR B 1 161 ? 17.344 13.023 -8.945 1 94.94 161 THR B C 1
ATOM 2562 O O . THR B 1 161 ? 17.734 13.891 -9.734 1 94.94 161 THR B O 1
ATOM 2565 N N . ASN B 1 162 ? 18.109 12.109 -8.492 1 92.81 162 ASN B N 1
ATOM 2566 C CA . ASN B 1 162 ? 19.438 11.734 -8.992 1 92.81 162 ASN B CA 1
ATOM 2567 C C . ASN B 1 162 ? 19.641 10.219 -8.945 1 92.81 162 ASN B C 1
ATOM 2569 O O . ASN B 1 162 ? 19.875 9.656 -7.875 1 92.81 162 ASN B O 1
ATOM 2573 N N . GLN B 1 163 ? 19.594 9.594 -10.141 1 89 163 GLN B N 1
ATOM 2574 C CA . GLN B 1 163 ? 19.594 8.133 -10.188 1 89 163 GLN B CA 1
ATOM 2575 C C . GLN B 1 163 ? 18.5 7.555 -9.312 1 89 163 GLN B C 1
ATOM 2577 O O . GLN B 1 163 ? 17.312 7.848 -9.516 1 89 163 GLN B O 1
ATOM 2582 N N . MET B 1 164 ? 18.844 6.879 -8.258 1 87.69 164 MET B N 1
ATOM 2583 C CA . MET B 1 164 ? 17.812 6.25 -7.434 1 87.69 164 MET B CA 1
ATOM 2584 C C . MET B 1 164 ? 17.516 7.102 -6.203 1 87.69 164 MET B C 1
ATOM 2586 O O . MET B 1 164 ? 16.578 6.809 -5.457 1 87.69 164 MET B O 1
ATOM 2590 N N . ASP B 1 165 ? 18.234 8.234 -6.055 1 96.12 165 ASP B N 1
ATOM 2591 C CA . ASP B 1 165 ? 18 9.141 -4.938 1 96.12 165 ASP B CA 1
ATOM 2592 C C . ASP B 1 165 ? 16.859 10.117 -5.266 1 96.12 165 ASP B C 1
ATOM 2594 O O . ASP B 1 165 ? 16.672 10.477 -6.426 1 96.12 165 ASP B O 1
ATOM 2598 N N . ALA B 1 166 ? 16.203 10.5 -4.219 1 97.62 166 ALA B N 1
ATOM 2599 C CA . ALA B 1 166 ? 15.109 11.438 -4.461 1 97.62 166 ALA B CA 1
ATOM 2600 C C . ALA B 1 166 ? 14.867 12.328 -3.246 1 97.62 166 ALA B C 1
ATOM 2602 O O . ALA B 1 166 ? 15.078 11.906 -2.107 1 97.62 166 ALA B O 1
ATOM 2603 N N . ILE B 1 167 ? 14.477 13.539 -3.498 1 98.5 167 ILE B N 1
ATOM 2604 C CA . ILE B 1 167 ? 13.875 14.445 -2.525 1 98.5 167 ILE B CA 1
ATOM 2605 C C . ILE B 1 167 ? 12.398 14.641 -2.855 1 98.5 167 ILE B C 1
ATOM 2607 O O . ILE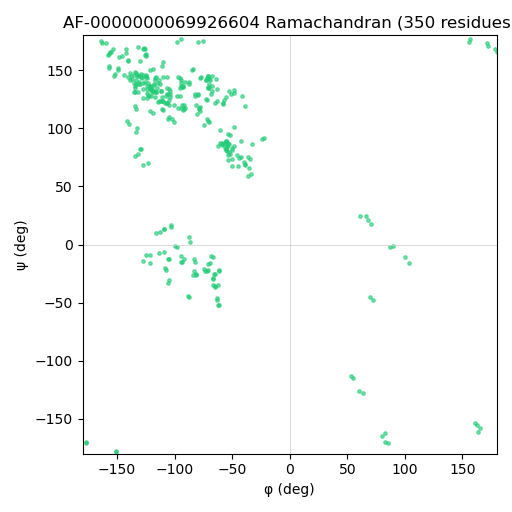 B 1 167 ? 12.047 15.055 -3.965 1 98.5 167 ILE B O 1
ATOM 2611 N N . ILE B 1 168 ? 11.578 14.359 -1.914 1 98.69 168 ILE B N 1
ATOM 2612 C CA . ILE B 1 168 ? 10.133 14.383 -2.135 1 98.69 168 ILE B CA 1
ATOM 2613 C C . ILE B 1 168 ? 9.477 15.352 -1.156 1 98.69 168 ILE B C 1
ATOM 2615 O O . ILE B 1 168 ? 9.703 15.273 0.053 1 98.69 168 ILE B O 1
ATOM 2619 N N . GLY B 1 169 ? 8.68 16.266 -1.624 1 98.75 169 GLY B N 1
ATOM 2620 C CA . GLY B 1 169 ? 7.863 17.125 -0.779 1 98.75 169 GLY B CA 1
ATOM 2621 C C . GLY B 1 169 ? 6.516 16.516 -0.438 1 98.75 169 GLY B C 1
ATOM 2622 O O . GLY B 1 169 ? 5.871 15.898 -1.29 1 98.75 169 GLY B O 1
ATOM 2623 N N . TYR B 1 170 ? 6.164 16.703 0.814 1 98.75 170 TYR B N 1
ATOM 2624 C CA . TYR B 1 170 ? 4.883 16.188 1.279 1 98.75 170 TYR B CA 1
ATOM 2625 C C . TYR B 1 170 ? 4.008 17.312 1.828 1 98.75 170 TYR B C 1
ATOM 2627 O O . TYR B 1 170 ? 4.5 18.219 2.514 1 98.75 170 TYR B O 1
ATOM 2635 N N . ASN B 1 171 ? 2.773 17.297 1.49 1 98.69 171 ASN B N 1
ATOM 2636 C CA . ASN B 1 171 ? 1.681 18.031 2.113 1 98.69 171 ASN B CA 1
ATOM 2637 C C . ASN B 1 171 ? 0.622 17.094 2.684 1 98.69 171 ASN B C 1
ATOM 2639 O O . ASN B 1 171 ? -0.06 16.391 1.933 1 98.69 171 ASN B O 1
ATOM 2643 N N . VAL B 1 172 ? 0.494 17.078 3.998 1 98.69 172 VAL B N 1
ATOM 2644 C CA . VAL B 1 172 ? -0.326 16.078 4.664 1 98.69 172 VAL B CA 1
ATOM 2645 C C . VAL B 1 172 ? -1.496 16.75 5.375 1 98.69 172 VAL B C 1
ATOM 2647 O O . VAL B 1 172 ? -1.311 17.734 6.082 1 98.69 172 VAL B O 1
ATOM 2650 N N . THR B 1 173 ? -2.637 16.266 5.172 1 98.44 173 THR B N 1
ATOM 2651 C CA . THR B 1 173 ? -3.82 16.641 5.934 1 98.44 173 THR B CA 1
ATOM 2652 C C . THR B 1 173 ? -4.195 15.547 6.93 1 98.44 173 THR B C 1
ATOM 2654 O O . THR B 1 173 ? -4.449 14.398 6.539 1 98.44 173 THR B O 1
ATOM 2657 N N . LEU B 1 174 ? -4.207 15.875 8.188 1 98.31 174 LEU B N 1
ATOM 2658 C CA . LEU B 1 174 ? -4.559 14.945 9.258 1 98.31 174 LEU B CA 1
ATOM 2659 C C . LEU B 1 174 ? -5.844 15.383 9.953 1 98.31 174 LEU B C 1
ATOM 2661 O O . LEU B 1 174 ? -5.969 16.531 10.375 1 98.31 174 LEU B O 1
ATOM 2665 N N . LEU B 1 175 ? -6.805 14.555 9.977 1 97.31 175 LEU B N 1
ATOM 2666 C CA . LEU B 1 175 ? -7.988 14.68 10.82 1 97.31 175 LEU B CA 1
ATOM 2667 C C . LEU B 1 175 ? -7.84 13.859 12.094 1 97.31 175 LEU B C 1
ATOM 2669 O O . LEU B 1 175 ? -7.645 12.641 12.031 1 97.31 175 LEU B O 1
ATOM 2673 N N . HIS B 1 176 ? -7.855 14.5 13.164 1 95.81 176 HIS B N 1
ATOM 2674 C CA . HIS B 1 176 ? -7.602 13.828 14.43 1 95.81 176 HIS B CA 1
ATOM 2675 C C . HIS B 1 176 ? -8.32 14.531 15.578 1 95.81 176 HIS B C 1
ATOM 2677 O O . HIS B 1 176 ? -9.008 15.531 15.367 1 95.81 176 HIS B O 1
ATOM 2683 N N . TYR B 1 177 ? -8.156 14.016 16.891 1 90.56 177 TYR B N 1
ATOM 2684 C CA . TYR B 1 177 ? -8.945 14.523 18.016 1 90.56 177 TYR B CA 1
ATOM 2685 C C . TYR B 1 177 ? -8.047 15.055 19.125 1 90.56 177 TYR B C 1
ATOM 2687 O O . TYR B 1 177 ? -6.906 14.602 19.281 1 90.56 177 TYR B O 1
#

InterPro domains:
  IPR004265 Dirigent protein [PF03018] (30-174)
  IPR004265 Dirigent protein [PTHR21495] (21-173)
  IPR044859 Allene oxide cyclase/Dirigent protein [G3DSA:2.40.480.10] (14-173)

Secondary structure (DSSP, 8-state):
---------------------------EEEEEEEEEEE--SSSS-SEEEEE--SS---SSHHHHHTT-EEEEEEEEESSSSTTS-EEEEEEEEEEE---SSS-EEEEEEEEEE-SGGGTT-EEEEEEEEETTSSSEEEEEEEEEGGGTT-EEEEEEEEEEEETTEEEEEEEEEEEE-/---------------------------EEEEEEEEEEE--SSSS-SEEEEE--SS---SSHHHHHTT-EEEEEEEEESSSSTTS-EEEEEEEEEEE---SSS-EEEEEEEEEE-SGGGTT-EEEEEEEEETTSSSEEEEEEEEEGGGTT-EEEEEEEEEEEETTEEEEEEEEEEEE-

Radius of gyration: 27.63 Å; Cα contacts (8 Å, |Δi|>4): 916; chains: 2; bounding box: 77×112×94 Å

Sequence (354 aa):
MALAMKHLIFFAIAILVVSQATEAKKLKQTQVEFYMHDTVGGPNPSAVRVAGRSNFTSSNPIAAMFGSIYMMDNPLTITPALNSTVMGRAQGIYGMSSQHDELSLLMTLTYNFITGPYNGSSFSVIGRNPIASEVREMPVVGGTGMFRLARGYCLAKTYSTNQMDAIIGYNVTLLHYMALAMKHLIFFAIAILVVSQATEAKKLKQTQVEFYMHDTVGGPNPSAVRVAGRSNFTSSNPIAAMFGSIYMMDNPLTITPALNSTVMGRAQGIYGMSSQHDELSLLMTLTYNFITGPYNGSSFSVIGRNPIASEVREMPVVGGTGMFRLARGYCLAKTYSTNQMDAIIGYNVTLLHY

Nearest PDB structures (foldseek):
  8th2-assembly1_C  TM=9.332E-01  e=6.098E-16  Pisum sativum
  6ooc-assembly1_C  TM=9.149E-01  e=4.261E-16  Glycyrrhiza echinata
  6ooc-assembly1_A  TM=9.343E-01  e=1.127E-15  Glycyrrhiza echinata
  6ood-assembly1_A  TM=9.187E-01  e=4.489E-15  Pisum sativum
  8th2-assembly1_F  TM=9.290E-01  e=2.310E-14  Pisum sativum

Organism: Camellia sinensis (NCBI:txid4442)

Solvent-accessible surface area (backbone atoms only — not comparable to full-atom values): 18455 Å² total; per-residue (Å²): 135,83,80,75,78,78,79,77,76,76,76,77,77,75,76,74,72,73,68,76,65,72,68,72,67,59,80,41,78,47,79,48,70,35,18,38,43,44,31,51,58,81,95,75,44,31,28,44,68,21,46,51,71,73,96,60,83,50,94,47,64,47,50,45,44,33,53,29,27,28,29,25,43,19,49,22,15,70,43,89,49,87,87,39,61,68,34,28,35,37,29,24,38,39,27,32,69,23,65,62,103,50,59,26,29,39,38,42,37,26,43,37,26,71,38,74,97,49,45,73,17,30,37,19,37,56,33,61,40,46,71,83,48,71,70,32,65,31,42,32,52,18,13,24,66,74,28,35,61,18,35,40,38,34,38,36,31,74,73,46,74,57,90,79,22,36,35,34,38,38,45,30,42,38,39,22,81,139,83,82,77,76,77,80,78,77,77,77,77,76,75,76,76,74,73,71,72,69,71,70,76,71,62,81,40,78,46,77,48,70,34,18,39,44,43,30,50,58,82,94,75,44,30,30,45,78,77,41,28,58,76,96,63,81,52,92,48,63,44,52,44,42,34,30,31,28,29,44,34,58,18,51,22,16,70,43,89,48,86,86,39,60,69,35,29,35,38,41,38,38,41,27,31,23,22,59,59,105,48,57,25,31,30,38,42,34,33,44,37,27,71,40,73,97,49,43,73,16,31,38,29,37,48,27,55,39,45,69,82,48,71,70,31,56,30,11,26,57,30,32,35,64,74,28,34,77,18,35,25,37,33,38,36,31,74,72,46,74,56,91,79,23,36,33,34,37,37,46,30,42,36,39,22,85

Foldseek 3Di:
DPPPPPPPPPPPPPPPPPPPPPVPPDKDKDKDKWKWKAADDDDDGQKYWDDADDPDDDPDVLQRQAGIKIWGWIWIARDLDPPHDGFWTKTDMKGQHDNDDFTKIWDWTKTAGCDDPQHPKIWIWTDIGRPPDQKDKTWTDAMDDVQGVKTWMKIKGWPDDDVPITMIMIIIMIIGD/DDPPPPPPPPPPPPPPPPPPPPVPPDKDKDKDKWKWKAADDDDDGQKYWDDADDPDDDPDVLQRQAGTKIWGWIWIARDLDPPHDGFWTKTDMKGQHDNDDFGKIWDWIKTAGCDDPQHPKIWTWTDIDGPPDQKDKTWTDAMDDVQGVKTWMKIKGWPDDDVPITMIMIIIMIIGD